Protein AF-A0A2I3MNH6-F1 (afdb_monomer_lite)

Radius of gyration: 101.6 Å; chains: 1; bounding box: 206×73×310 Å

pLDDT: mean 74.4, std 27.43, range [28.27, 98.75]

InterPro domains:
  IPR000533 Tropomyosin [PF00261] (131-369)
  IPR000533 Tropomyosin [PR00194] (169-186)
  IPR000533 Tropomyosin [PR00194] (205-225)
  IPR000533 Tropomyosin [PR00194] (230-258)
  IPR000533 Tropomyosin [PR00194] (260-283)
  IPR000533 Tropomyosin [PR00194] (316-341)
  IPR000533 Tropomyosin [PS00326] (317-325)
  IPR014751 DNA repair protein XRCC4-like, C-terminal [G3DSA:1.20.5.370] (323-369)

Secondary structure (DSSP, 8-state):
------------------------------------------------------------------------------------------------------------------------HHHHHHHHHHHHHHHHHHHHHHHHHHHHHHHHHHHHHHHHHHHHHHHHHHHHHHHHHHHHHHHHHHHHHHHHHHHHHHHHHHHHHHHHHHHHHHHHHHHHHHHHHHHHHHHHHHHHHHHHHHHHHHHHHHHHHHHHHHHHHHHHHHHHHHHHHHHHHHHHHHHHHHHHHHHHHHHHHHHHHHHHHHHHHHHHHHHHHHHHHHHHHHHHHHHHHHHHHHHHHHHHHHHHHHHHHHHHHHHHHHHHHHT--

Foldseek 3Di:
DDDDDDDDDDDDDDDDDDDDDDDDDDDDDDDDDDDDDDDDDDDDDDDDDDDDDDDDDDDDDDDDDDDDDDDDDDDDDDDDDDDDDDDDDDDDDDDDDDDDDDDDDDDDDDDDDDDDDDDDPVVVVVVVVVVVVVVVVVVVVVVVVVVVVVVVVVVVVVVVVVVVVVVVVVVVVVVVVVVVVVVVVVVVVVVVVVVVVVVVVVVVVVVVVVVVVVVVVVVVVVVVVVVVVVVVVVVVVVVVVVVVVVVVVVVVVVVVVVVVVVVVVVVVVVVVVVVVVVVVVVVVVVVVVVVVVVVVVVVVVVVVVVVVVVVVVVVVVVVVVVVVVVVVVVVVVVVVVVVVVVVVVVVVVVVVVVVVVVVVVVVVVVVVD

Sequence (369 aa):
AGGGRQEGGGRQEQAARGGHRGQGEVAAGVGGRAGPGAGGAAQGGGQPPGRRGGRRQGTRGARHSVAHEWLTLSLSLSLSPCLSLCLSRCPCPSGSVHPHPSPSGSRCLLHPPPSPYPLAKSQLEDELVSLQKKLKGTEDELDKYSEALKDAQEKLELAEKKATDAEADVASLNRRIQLVEEELDRAQERLATALQKLEEAEKAADESERGMKVIESRAQKDEEKMEIQEIQLKEAKHIAEDADRKYEEVARKLVIIESDLERAEERAELSEGKCAELEEELKTVTNNLKSLEAQAEKYSQKEDKYEEEIKVLSDKLKEAETRAEFAERSVTKLEKSIDDLEEKVAHAKEENLSMHQMLDQTLLELNNM

Organism: Papio anubis (NCBI:txid9555)

Structure (mmCIF, N/CA/C/O backbone):
data_AF-A0A2I3MNH6-F1
#
_entry.id   AF-A0A2I3MNH6-F1
#
loop_
_atom_site.group_PDB
_atom_site.id
_atom_site.type_symbol
_atom_site.label_atom_id
_atom_site.label_alt_id
_atom_site.label_comp_id
_atom_site.label_asym_id
_atom_site.label_entity_id
_atom_site.label_seq_id
_atom_site.pdbx_PDB_ins_code
_atom_site.Cartn_x
_atom_site.Cartn_y
_atom_site.Cartn_z
_atom_site.occupancy
_atom_site.B_iso_or_equiv
_atom_site.auth_seq_id
_atom_site.auth_comp_id
_atom_site.auth_asym_id
_atom_site.auth_atom_id
_atom_site.pdbx_PDB_model_num
ATOM 1 N N . ALA A 1 1 ? 15.589 45.492 47.518 1.00 43.31 1 ALA A N 1
ATOM 2 C CA . ALA A 1 1 ? 16.604 44.541 47.019 1.00 43.31 1 ALA A CA 1
ATOM 3 C C . ALA A 1 1 ? 15.908 43.212 46.774 1.00 43.31 1 ALA A C 1
ATOM 5 O O . ALA A 1 1 ? 15.033 42.875 47.562 1.00 43.31 1 ALA A O 1
ATOM 6 N N . GLY A 1 2 ? 16.235 42.518 45.680 1.00 41.66 2 GLY A N 1
ATOM 7 C CA . GLY A 1 2 ? 15.363 41.480 45.115 1.00 41.66 2 GLY A CA 1
ATOM 8 C C . GLY A 1 2 ? 14.086 42.074 44.481 1.00 41.66 2 GLY A C 1
ATOM 9 O O . GLY A 1 2 ? 13.662 43.166 44.853 1.00 41.66 2 GLY A O 1
ATOM 10 N N . GLY A 1 3 ? 13.465 41.439 43.488 1.00 42.66 3 GLY A N 1
ATOM 11 C CA . GLY A 1 3 ? 13.883 40.200 42.819 1.00 42.66 3 GLY A CA 1
ATOM 12 C C . GLY A 1 3 ? 12.689 39.346 42.407 1.00 42.66 3 GLY A C 1
ATOM 13 O O . GLY A 1 3 ? 12.384 38.377 43.088 1.00 42.66 3 GLY A O 1
ATOM 14 N N . GLY A 1 4 ? 12.011 39.708 41.315 1.00 41.50 4 GLY A N 1
ATOM 15 C CA . GLY A 1 4 ? 10.815 39.001 40.853 1.00 41.50 4 GLY A CA 1
ATOM 16 C C . GLY A 1 4 ? 10.653 39.057 39.339 1.00 41.50 4 GLY A C 1
ATOM 17 O O . GLY A 1 4 ? 10.035 39.981 38.820 1.00 41.50 4 GLY A O 1
ATOM 18 N N . ARG A 1 5 ? 11.193 38.054 38.638 1.00 43.16 5 ARG A N 1
ATOM 19 C CA . ARG A 1 5 ? 10.755 37.687 37.285 1.00 43.16 5 ARG A CA 1
ATOM 20 C C . ARG A 1 5 ? 9.890 36.435 37.382 1.00 43.16 5 ARG A C 1
ATOM 22 O O . ARG A 1 5 ? 10.365 35.414 37.871 1.00 43.16 5 ARG A O 1
ATOM 29 N N . GLN A 1 6 ? 8.681 36.502 36.843 1.00 44.94 6 GLN A N 1
ATOM 30 C CA . GLN A 1 6 ? 7.974 35.352 36.284 1.00 44.94 6 GLN A CA 1
ATOM 31 C C . GLN A 1 6 ? 7.336 35.826 34.979 1.00 44.94 6 GLN A C 1
ATOM 33 O O . GLN A 1 6 ? 6.652 36.847 34.960 1.00 44.94 6 GLN A O 1
ATOM 38 N N . GLU A 1 7 ? 7.619 35.131 33.881 1.00 44.25 7 GLU A N 1
ATOM 39 C CA . GLU A 1 7 ? 7.134 35.488 32.548 1.00 44.25 7 GLU A CA 1
ATOM 40 C C . GLU A 1 7 ? 5.843 34.701 32.271 1.00 44.25 7 GLU A C 1
ATOM 42 O O . GLU A 1 7 ? 5.847 33.472 32.213 1.00 44.25 7 GLU A O 1
ATOM 47 N N . GLY A 1 8 ? 4.717 35.414 32.162 1.00 40.38 8 GLY A N 1
ATOM 48 C CA . GLY A 1 8 ? 3.426 34.854 31.753 1.00 40.38 8 GLY A CA 1
ATOM 49 C C . GLY A 1 8 ? 3.295 34.836 30.228 1.00 40.38 8 GLY A C 1
ATOM 50 O O . GLY A 1 8 ? 3.737 35.767 29.560 1.00 40.38 8 GLY A O 1
ATOM 51 N N . GLY A 1 9 ? 2.705 33.777 29.670 1.00 38.91 9 GLY A N 1
ATOM 52 C CA . GLY A 1 9 ? 2.675 33.556 28.219 1.00 38.91 9 GLY A CA 1
ATOM 53 C C . GLY A 1 9 ? 1.445 34.098 27.475 1.00 38.91 9 GLY A C 1
ATOM 54 O O . GLY A 1 9 ? 0.378 34.303 28.047 1.00 38.91 9 GLY A O 1
ATOM 55 N N . GLY A 1 10 ? 1.589 34.207 26.152 1.00 38.47 10 GLY A N 1
ATOM 56 C CA . GLY A 1 10 ? 0.523 34.268 25.142 1.00 38.47 10 GLY A CA 1
ATOM 57 C C . GLY A 1 10 ? 1.095 33.670 23.850 1.00 38.47 10 GLY A C 1
ATOM 58 O O . GLY A 1 10 ? 2.201 34.020 23.461 1.00 38.47 10 GLY A O 1
ATOM 59 N N . ARG A 1 11 ? 0.572 32.566 23.306 1.00 40.41 11 ARG A N 1
ATOM 60 C CA . ARG A 1 11 ? -0.672 32.408 22.524 1.00 40.41 11 ARG A CA 1
ATOM 61 C C . ARG A 1 11 ? -0.758 33.280 21.264 1.00 40.41 11 ARG A C 1
ATOM 63 O O . ARG A 1 11 ? -1.076 34.453 21.351 1.00 40.41 11 ARG A O 1
ATOM 70 N N . GLN A 1 12 ? -0.677 32.570 20.134 1.00 38.38 12 GLN A N 1
ATOM 71 C CA . GLN A 1 12 ? -1.409 32.782 18.879 1.00 38.38 12 GLN A CA 1
ATOM 72 C C . GLN A 1 12 ? -1.205 34.108 18.135 1.00 38.38 12 GLN A C 1
ATOM 74 O O . GLN A 1 12 ? -1.789 35.128 18.478 1.00 38.38 12 GLN A O 1
ATOM 79 N N . GLU A 1 13 ? -0.568 34.001 16.969 1.00 38.84 13 GLU A N 1
ATOM 80 C CA . GLU A 1 13 ? -0.831 34.889 15.840 1.00 38.84 13 GLU A CA 1
ATOM 81 C C . GLU A 1 13 ? -1.238 34.036 14.626 1.00 38.84 13 GLU A C 1
ATOM 83 O O . GLU A 1 13 ? -0.608 33.023 14.318 1.00 38.84 13 GLU A O 1
ATOM 88 N N . GLN A 1 14 ? -2.337 34.414 13.973 1.00 40.38 14 GLN A N 1
ATOM 89 C CA . GLN A 1 14 ? -2.739 33.920 12.655 1.00 40.38 14 GLN A CA 1
ATOM 90 C C . GLN A 1 14 ? -2.703 35.109 11.698 1.00 40.38 14 GLN A C 1
ATOM 92 O O . GLN A 1 14 ? -3.248 36.147 12.064 1.00 40.38 14 GLN A O 1
ATOM 97 N N . ALA A 1 15 ? -2.209 34.932 10.468 1.00 38.34 15 ALA A N 1
ATOM 98 C CA . ALA A 1 15 ? -2.861 35.447 9.254 1.00 38.34 15 ALA A CA 1
ATOM 99 C C . ALA A 1 15 ? -2.040 35.185 7.979 1.00 38.34 15 ALA A C 1
ATOM 101 O O . ALA A 1 15 ? -0.815 35.204 8.000 1.00 38.34 15 ALA A O 1
ATOM 102 N N . ALA A 1 16 ? -2.771 35.141 6.856 1.00 38.06 16 ALA A N 1
ATOM 103 C CA . ALA A 1 16 ? -2.316 35.486 5.504 1.00 38.06 16 ALA A CA 1
ATOM 104 C C . ALA A 1 16 ? -1.341 34.487 4.812 1.00 38.06 16 ALA A C 1
ATOM 106 O O . ALA A 1 16 ? -0.501 33.870 5.445 1.00 38.06 16 ALA A O 1
ATOM 107 N N . ARG A 1 17 ? -1.394 34.261 3.488 1.00 41.62 17 ARG A N 1
ATOM 108 C CA . ARG A 1 17 ? -2.234 34.831 2.408 1.00 41.62 17 ARG A CA 1
ATOM 109 C C . ARG A 1 17 ? -2.819 33.717 1.528 1.00 41.62 17 ARG A C 1
ATOM 111 O O . ARG A 1 17 ? -2.200 32.675 1.362 1.00 41.62 17 ARG A O 1
ATOM 118 N N . GLY A 1 18 ? -3.977 33.974 0.918 1.00 35.47 18 GLY A N 1
ATOM 119 C CA . GLY A 1 18 ? -4.524 33.138 -0.157 1.00 35.47 18 GLY A CA 1
ATOM 120 C C . GLY A 1 18 ? -4.121 33.626 -1.555 1.00 35.47 18 GLY A C 1
ATOM 121 O O . GLY A 1 18 ? -3.752 34.788 -1.729 1.00 35.47 18 GLY A O 1
ATOM 122 N N . GLY A 1 19 ? -4.253 32.746 -2.550 1.00 36.09 19 GLY A N 1
ATOM 123 C CA . GLY A 1 19 ? -4.126 33.032 -3.984 1.00 36.09 19 GLY A CA 1
ATOM 124 C C . GLY A 1 19 ? -5.171 32.233 -4.773 1.00 36.09 19 GLY A C 1
ATOM 125 O O . GLY A 1 19 ? -5.551 31.138 -4.363 1.00 36.09 19 GLY A O 1
ATOM 126 N N . HIS A 1 20 ? -5.695 32.791 -5.866 1.00 37.03 20 HIS A N 1
ATOM 127 C CA . HIS A 1 20 ? -6.887 32.284 -6.563 1.00 37.03 20 HIS A CA 1
ATOM 128 C C . HIS A 1 20 ? -6.578 31.816 -7.995 1.00 37.03 20 HIS A C 1
ATOM 130 O O . HIS A 1 20 ? -5.992 32.596 -8.730 1.00 37.03 20 HIS A O 1
ATOM 136 N N . ARG A 1 21 ? -7.163 30.664 -8.387 1.00 36.75 21 ARG A N 1
ATOM 137 C CA . ARG A 1 21 ? -7.587 30.248 -9.756 1.00 36.75 21 ARG A CA 1
ATOM 138 C C . ARG A 1 21 ? -6.491 30.173 -10.857 1.00 36.75 21 ARG A C 1
ATOM 140 O O . ARG A 1 21 ? -5.624 31.021 -10.936 1.00 36.75 21 ARG A O 1
ATOM 147 N N . GLY A 1 22 ? -6.523 29.231 -11.804 1.00 34.62 22 GLY A N 1
ATOM 148 C CA . GLY A 1 22 ? -7.408 28.072 -11.998 1.00 34.62 22 GLY A CA 1
ATOM 149 C C . GLY A 1 22 ? -7.610 27.718 -13.485 1.00 34.62 22 GLY A C 1
ATOM 150 O O . GLY A 1 22 ? -7.356 28.556 -14.341 1.00 34.62 22 GLY A O 1
ATOM 151 N N . GLN A 1 23 ? -8.175 26.528 -13.743 1.00 36.03 23 GLN A N 1
ATOM 152 C CA . GLN A 1 23 ? -8.582 25.971 -15.056 1.00 36.03 23 GLN A CA 1
ATOM 153 C C . GLN A 1 23 ? -7.451 25.519 -16.007 1.00 36.03 23 GLN A C 1
ATOM 155 O O . GLN A 1 23 ? -6.347 26.051 -15.990 1.00 36.03 23 GLN A O 1
ATOM 160 N N . GLY A 1 24 ? -7.754 24.492 -16.815 1.00 34.84 24 GLY A N 1
ATOM 161 C CA . GLY A 1 24 ? -6.812 23.813 -17.716 1.00 34.84 24 GLY A CA 1
ATOM 162 C C . GLY A 1 24 ? -7.169 22.336 -17.924 1.00 34.84 24 GLY A C 1
ATOM 163 O O . GLY A 1 24 ? -6.474 21.458 -17.424 1.00 34.84 24 GLY A O 1
ATOM 164 N N . GLU A 1 25 ? -8.282 22.053 -18.605 1.00 37.47 25 GLU A N 1
ATOM 165 C CA . GLU A 1 25 ? -8.695 20.680 -18.935 1.00 37.47 25 GLU A CA 1
ATOM 166 C C . GLU A 1 25 ? -7.885 20.098 -20.102 1.00 37.47 25 GLU A C 1
ATOM 168 O O . GLU A 1 25 ? -7.755 20.735 -21.145 1.00 37.47 25 GLU A O 1
ATOM 173 N N . VAL A 1 26 ? -7.478 18.830 -19.988 1.00 40.72 26 VAL A N 1
ATOM 174 C CA . VAL A 1 26 ? -7.380 17.933 -21.150 1.00 40.72 26 VAL A CA 1
ATOM 175 C C . VAL A 1 26 ? -7.751 16.515 -20.729 1.00 40.72 26 VAL A C 1
ATOM 177 O O . VAL A 1 26 ? -7.164 15.962 -19.801 1.00 40.72 26 VAL A O 1
ATOM 180 N N . ALA A 1 27 ? -8.725 15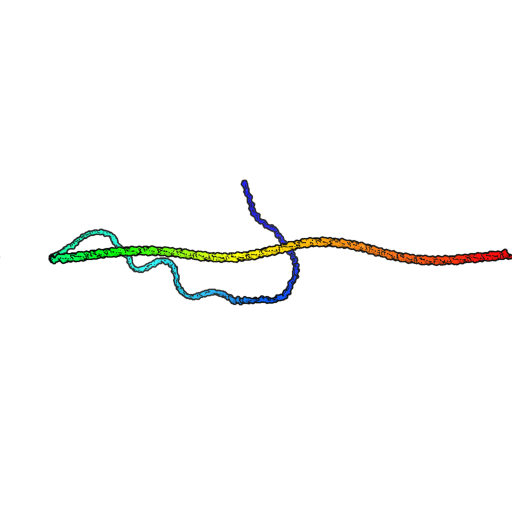.920 -21.416 1.00 37.34 27 ALA A N 1
ATOM 181 C CA . ALA A 1 27 ? -9.132 14.534 -21.218 1.00 37.34 27 ALA A CA 1
ATOM 182 C C . ALA A 1 27 ? -8.700 13.682 -22.419 1.00 37.34 27 ALA A C 1
ATOM 184 O O . ALA A 1 27 ? -8.953 14.049 -23.565 1.00 37.34 27 ALA A O 1
ATOM 185 N N . ALA A 1 28 ? -8.104 12.519 -22.154 1.00 41.81 28 ALA A N 1
ATOM 186 C CA . ALA A 1 28 ? -7.802 11.505 -23.159 1.00 41.81 28 ALA A CA 1
ATOM 187 C C . ALA A 1 28 ? -8.269 10.139 -22.637 1.00 41.81 28 ALA A C 1
ATOM 189 O O . ALA A 1 28 ? -7.688 9.585 -21.706 1.00 41.81 28 ALA A O 1
ATOM 190 N N . GLY A 1 29 ? -9.364 9.621 -23.196 1.00 33.31 29 GLY A N 1
ATOM 191 C CA . GLY A 1 29 ? -9.936 8.332 -22.807 1.00 33.31 29 GLY A CA 1
ATOM 192 C C . GLY A 1 29 ? -9.530 7.208 -23.758 1.00 33.31 29 GLY A C 1
ATOM 193 O O . GLY A 1 29 ? -9.528 7.396 -24.972 1.00 33.31 29 GLY A O 1
ATOM 194 N N . VAL A 1 30 ? -9.268 6.016 -23.214 1.00 41.53 30 VAL A N 1
ATOM 195 C CA . VAL A 1 30 ? -9.090 4.777 -23.990 1.00 41.53 30 VAL A CA 1
ATOM 196 C C . VAL A 1 30 ? -10.090 3.737 -23.481 1.00 41.53 30 VAL A C 1
ATOM 198 O O . VAL A 1 30 ? -9.984 3.258 -22.355 1.00 41.53 30 VAL A O 1
ATOM 201 N N . GLY A 1 31 ? -11.096 3.411 -24.298 1.00 35.22 31 GLY A N 1
ATOM 202 C CA . GLY A 1 31 ? -12.137 2.429 -23.973 1.00 35.22 31 GLY A CA 1
ATOM 203 C C . GLY A 1 31 ? -11.859 1.054 -24.590 1.00 35.22 31 GLY A C 1
ATOM 204 O O . GLY A 1 31 ? -11.590 0.962 -25.785 1.00 35.22 31 GLY A O 1
ATOM 205 N N . GLY A 1 32 ? -11.966 -0.017 -23.794 1.00 33.69 32 GLY A N 1
ATOM 206 C CA . GLY A 1 32 ? -11.459 -1.356 -24.143 1.00 33.69 32 GLY A CA 1
ATOM 207 C C . GLY A 1 32 ? -12.423 -2.533 -23.927 1.00 33.69 32 GLY A C 1
ATOM 208 O O . GLY A 1 32 ? -12.038 -3.503 -23.296 1.00 33.69 32 GLY A O 1
ATOM 209 N N . ARG A 1 33 ? -13.657 -2.445 -24.452 1.00 36.28 33 ARG A N 1
ATOM 210 C CA . ARG A 1 33 ? -14.604 -3.559 -24.741 1.00 36.28 33 ARG A CA 1
ATOM 211 C C . ARG A 1 33 ? -14.700 -4.739 -23.742 1.00 36.28 33 ARG A C 1
ATOM 213 O O . ARG A 1 33 ? -13.929 -5.691 -23.810 1.00 36.28 33 ARG A O 1
ATOM 220 N N . ALA A 1 34 ? -15.805 -4.800 -22.997 1.00 36.12 34 ALA A N 1
ATOM 221 C CA . ALA A 1 34 ? -16.347 -6.073 -22.502 1.00 36.12 34 ALA A CA 1
ATOM 222 C C . ALA A 1 34 ? -17.176 -6.791 -23.596 1.00 36.12 34 ALA A C 1
ATOM 224 O O . ALA A 1 34 ? -17.758 -6.132 -24.461 1.00 36.12 34 ALA A O 1
ATOM 225 N N . GLY A 1 35 ? -17.271 -8.125 -23.538 1.00 34.91 35 GLY A N 1
ATOM 226 C CA . GLY A 1 35 ? -18.088 -8.954 -24.439 1.00 34.91 35 GLY A CA 1
ATOM 227 C C . GLY A 1 35 ? -18.667 -10.188 -23.717 1.00 34.91 35 GLY A C 1
ATOM 228 O O . GLY A 1 35 ? -17.974 -10.730 -22.857 1.00 34.91 35 GLY A O 1
ATOM 229 N N . PRO A 1 36 ? -19.914 -10.626 -23.999 1.00 53.69 36 PRO A N 1
ATOM 230 C CA . PRO A 1 36 ? -20.592 -11.658 -23.204 1.00 53.69 36 PRO A CA 1
ATOM 231 C C . PRO A 1 36 ? -20.617 -13.071 -23.828 1.00 53.69 36 PRO A C 1
ATOM 233 O O . PRO A 1 36 ? -20.807 -13.235 -25.030 1.00 53.69 36 PRO A O 1
ATOM 236 N N . GLY A 1 37 ? -20.573 -14.090 -22.963 1.00 35.38 37 GLY A N 1
ATOM 237 C CA . GLY A 1 37 ? -21.009 -15.478 -23.198 1.00 35.38 37 GLY A CA 1
ATOM 238 C C . GLY A 1 37 ? -21.097 -16.200 -21.836 1.00 35.38 37 GLY A C 1
ATOM 239 O O . GLY A 1 37 ? -20.225 -15.965 -21.010 1.00 35.38 37 GLY A O 1
ATOM 240 N N . ALA A 1 38 ? -22.128 -16.941 -21.404 1.00 36.62 38 ALA A N 1
ATOM 241 C CA . ALA A 1 38 ? -23.158 -17.799 -22.021 1.00 36.62 38 ALA A CA 1
ATOM 242 C C . ALA A 1 38 ? -22.795 -19.306 -22.036 1.00 36.62 38 ALA A C 1
ATOM 244 O O . ALA A 1 38 ? -22.077 -19.759 -22.920 1.00 36.62 38 ALA A O 1
ATOM 245 N N . GLY A 1 39 ? -23.364 -20.085 -21.097 1.00 32.62 39 GLY A N 1
ATOM 246 C CA . GLY A 1 39 ? -23.373 -21.563 -21.111 1.00 32.62 39 GLY A CA 1
ATOM 247 C C . GLY A 1 39 ? -23.340 -22.234 -19.721 1.00 32.62 39 GLY A C 1
ATOM 248 O O . GLY A 1 39 ? -22.444 -21.945 -18.941 1.00 32.62 39 GLY A O 1
ATOM 249 N N . GLY A 1 40 ? -24.276 -23.159 -19.436 1.00 32.41 40 GLY A N 1
ATOM 250 C CA . GLY A 1 40 ? -24.360 -23.948 -18.179 1.00 32.41 40 GLY A CA 1
ATOM 251 C C . GLY A 1 40 ? -25.114 -23.233 -17.037 1.00 32.41 40 GLY A C 1
ATOM 252 O O . GLY A 1 40 ? -24.733 -22.130 -16.671 1.00 32.41 40 GLY A O 1
ATOM 253 N N . ALA A 1 41 ? -26.231 -23.688 -16.445 1.00 34.94 41 ALA A N 1
ATOM 254 C CA . ALA A 1 41 ? -26.893 -25.004 -16.328 1.00 34.94 41 ALA A CA 1
ATOM 255 C C . ALA A 1 41 ? -26.157 -26.001 -15.391 1.00 34.94 41 ALA A C 1
ATOM 257 O O . ALA A 1 41 ? -24.973 -26.233 -15.594 1.00 34.94 41 ALA A O 1
ATOM 258 N N . ALA A 1 42 ? -26.787 -26.640 -14.385 1.00 35.69 42 ALA A N 1
ATOM 259 C CA . ALA A 1 42 ? -28.196 -26.605 -13.942 1.00 35.69 42 ALA A CA 1
ATOM 260 C C . ALA A 1 42 ? -28.395 -27.111 -12.485 1.00 35.69 42 ALA A C 1
ATOM 262 O O . ALA A 1 42 ? -27.535 -27.826 -11.988 1.00 35.69 42 ALA A O 1
ATOM 263 N N . GLN A 1 43 ? -29.593 -26.864 -11.909 1.00 35.84 43 GLN A N 1
ATOM 264 C CA . GLN A 1 43 ? -30.186 -27.490 -10.691 1.00 35.84 43 GLN A CA 1
ATOM 265 C C . GLN A 1 43 ? -29.437 -27.239 -9.356 1.00 35.84 43 GLN A C 1
ATOM 267 O O . GLN A 1 43 ? -28.219 -27.196 -9.320 1.00 35.84 43 GLN A O 1
ATOM 272 N N . GLY A 1 44 ? -30.067 -27.066 -8.189 1.00 32.53 44 GLY A N 1
ATOM 273 C CA . GLY A 1 44 ? -31.472 -26.947 -7.744 1.00 32.53 44 GLY A CA 1
ATOM 274 C C . GLY A 1 44 ? -31.451 -26.674 -6.216 1.00 32.53 44 GLY A C 1
ATOM 275 O O . GLY A 1 44 ? -30.377 -26.629 -5.632 1.00 32.53 44 GLY A O 1
ATOM 276 N N . GLY A 1 45 ? -32.532 -26.471 -5.460 1.00 33.41 45 GLY A N 1
ATOM 277 C CA . GLY A 1 45 ? -33.956 -26.312 -5.755 1.00 33.41 45 GLY A CA 1
ATOM 278 C C . GLY A 1 45 ? -34.729 -26.245 -4.422 1.00 33.41 45 GLY A C 1
ATOM 279 O O . GLY A 1 45 ? -34.592 -27.144 -3.599 1.00 33.41 45 GLY A O 1
ATOM 280 N N . GLY A 1 46 ? -35.516 -25.192 -4.173 1.00 33.19 46 GLY A N 1
ATOM 281 C CA . GLY A 1 46 ? -36.243 -25.023 -2.904 1.00 33.19 46 GLY A CA 1
ATOM 282 C C . GLY A 1 46 ? -37.185 -23.816 -2.912 1.00 33.19 46 GLY A C 1
ATOM 283 O O . GLY A 1 46 ? -36.748 -22.692 -3.145 1.00 33.19 46 GLY A O 1
ATOM 284 N N . GLN A 1 47 ? -38.482 -24.047 -2.690 1.00 40.34 47 GLN A N 1
ATOM 285 C CA . GLN A 1 47 ? -39.522 -23.008 -2.683 1.00 40.34 47 GLN A CA 1
ATOM 286 C C . GLN A 1 47 ? -39.977 -22.648 -1.254 1.00 40.34 47 GLN A C 1
ATOM 288 O O . GLN A 1 47 ? -39.988 -23.522 -0.387 1.00 40.34 47 GLN A O 1
ATOM 293 N N . PRO A 1 48 ? -40.425 -21.400 -1.010 1.00 51.41 48 PRO A N 1
ATOM 294 C CA . PRO A 1 48 ? -40.983 -20.977 0.272 1.00 51.41 48 PRO A CA 1
ATOM 295 C C . PRO A 1 48 ? -42.529 -20.963 0.295 1.00 51.41 48 PRO A C 1
ATOM 297 O O . PRO A 1 48 ? -43.164 -20.588 -0.693 1.00 51.41 48 PRO A O 1
ATOM 300 N N . PRO A 1 49 ? -43.160 -21.211 1.455 1.00 54.19 49 PRO A N 1
ATOM 301 C CA . PRO A 1 49 ? -44.430 -20.596 1.836 1.00 54.19 49 PRO A CA 1
ATOM 302 C C . PRO A 1 49 ? -44.174 -19.275 2.601 1.00 54.19 49 PRO A C 1
ATOM 304 O O . PRO A 1 49 ? -43.112 -19.074 3.176 1.00 54.19 49 PRO A O 1
ATOM 307 N N . GLY A 1 50 ? -45.101 -18.323 2.705 1.00 35.16 50 GLY A N 1
ATOM 308 C CA . GLY A 1 50 ? -46.432 -18.214 2.106 1.00 35.16 50 GLY A CA 1
ATOM 309 C C . GLY A 1 50 ? -47.185 -17.038 2.751 1.00 35.16 50 GLY A C 1
ATOM 310 O O . GLY A 1 50 ? -47.253 -16.945 3.974 1.00 35.16 50 GLY A O 1
ATOM 311 N N . ARG A 1 51 ? -47.723 -16.094 1.964 1.00 40.47 51 ARG A N 1
ATOM 312 C CA . ARG A 1 51 ? -48.317 -14.855 2.511 1.00 40.47 51 ARG A CA 1
ATOM 313 C C . ARG A 1 51 ? -49.670 -15.084 3.204 1.00 40.47 51 ARG A C 1
ATOM 315 O O . ARG A 1 51 ? -50.593 -15.633 2.608 1.00 40.47 51 ARG A O 1
ATOM 322 N N . ARG A 1 52 ? -49.837 -14.485 4.388 1.00 35.62 52 ARG A N 1
ATOM 323 C CA . ARG A 1 52 ? -51.120 -14.033 4.968 1.00 35.62 52 ARG A CA 1
ATOM 324 C C . ARG A 1 52 ? -50.912 -12.644 5.606 1.00 35.62 52 ARG A C 1
ATOM 326 O O . ARG A 1 52 ? -49.796 -12.310 5.974 1.00 35.62 52 ARG A O 1
ATOM 333 N N . GLY A 1 53 ? -51.923 -11.785 5.750 1.00 32.22 53 GLY A N 1
ATOM 334 C CA . GLY A 1 53 ? -53.319 -11.995 5.340 1.00 32.22 53 GLY A CA 1
ATOM 335 C C . GLY A 1 53 ? -54.356 -10.939 5.757 1.00 32.22 53 GLY A C 1
ATOM 336 O O . GLY A 1 53 ? -55.531 -11.215 5.583 1.00 32.22 53 GLY A O 1
ATOM 337 N N . GLY A 1 54 ? -53.959 -9.766 6.270 1.00 31.17 54 GLY A N 1
ATOM 338 C CA . GLY A 1 54 ? -54.774 -8.536 6.319 1.00 31.17 54 GLY A CA 1
ATOM 339 C C . GLY A 1 54 ? -56.030 -8.469 7.220 1.00 31.17 54 GLY A C 1
ATOM 340 O O . GLY A 1 54 ? -57.014 -9.164 7.000 1.00 31.17 54 GLY A O 1
ATOM 341 N N . ARG A 1 55 ? -56.043 -7.485 8.134 1.00 33.53 55 ARG A N 1
ATOM 342 C CA . ARG A 1 55 ? -57.177 -6.620 8.569 1.00 33.53 55 ARG A CA 1
ATOM 343 C C . ARG A 1 55 ? -56.544 -5.483 9.398 1.00 33.53 55 ARG A C 1
ATOM 345 O O . ARG A 1 55 ? -55.703 -5.781 10.231 1.00 33.53 55 ARG A O 1
ATOM 352 N N . ARG A 1 56 ? -56.649 -4.181 9.089 1.00 31.89 56 ARG A N 1
ATOM 353 C CA . ARG A 1 56 ? -57.782 -3.244 8.872 1.00 31.89 56 ARG A CA 1
ATOM 354 C C . ARG A 1 56 ? -58.639 -2.960 10.116 1.00 31.89 56 ARG A C 1
ATOM 356 O O . ARG A 1 56 ? -59.440 -3.802 10.489 1.00 31.89 56 ARG A O 1
ATOM 363 N N . GLN A 1 57 ? -58.571 -1.685 10.537 1.00 33.00 57 GLN A N 1
ATOM 364 C CA . GLN A 1 57 ? -59.537 -0.910 11.342 1.00 33.00 57 GLN A CA 1
ATOM 365 C C . GLN A 1 57 ? -59.714 -1.347 12.818 1.00 33.00 57 GLN A C 1
ATOM 367 O O . GLN A 1 57 ? -59.563 -2.515 13.137 1.00 33.00 57 GLN A O 1
ATOM 372 N N . GLY A 1 58 ? -60.025 -0.465 13.779 1.00 30.44 58 GLY A N 1
ATOM 373 C CA . GLY A 1 58 ? -59.974 1.007 13.768 1.00 30.44 58 GLY A CA 1
ATOM 374 C C . GLY A 1 58 ? -61.260 1.731 14.201 1.00 30.44 58 GLY A C 1
ATOM 375 O O . GLY A 1 58 ? -62.337 1.451 13.689 1.00 30.44 58 GLY A O 1
ATOM 376 N N . THR A 1 59 ? -61.076 2.786 15.007 1.00 32.66 59 THR A N 1
ATOM 377 C CA . THR A 1 59 ? -62.037 3.847 15.401 1.00 32.66 59 THR A CA 1
ATOM 378 C C . THR A 1 59 ? -63.059 3.560 16.519 1.00 32.66 59 THR A C 1
ATOM 380 O O . THR A 1 59 ? -63.746 2.549 16.497 1.00 32.66 59 THR A O 1
ATOM 383 N N . ARG A 1 60 ? -63.225 4.584 17.384 1.00 30.89 60 ARG A N 1
ATOM 384 C CA . ARG A 1 60 ? -64.364 4.893 18.290 1.00 30.89 60 ARG A CA 1
ATOM 385 C C . ARG A 1 60 ? -64.634 3.906 19.451 1.00 30.89 60 ARG A C 1
ATOM 387 O O . ARG A 1 60 ? -64.282 2.743 19.382 1.00 30.89 60 ARG A O 1
ATOM 394 N N . GLY A 1 61 ? -65.250 4.316 20.567 1.00 30.34 61 GLY A N 1
ATOM 395 C CA . GLY A 1 61 ? -65.537 5.684 21.031 1.00 30.34 61 GLY A CA 1
ATOM 396 C C . GLY A 1 61 ? -66.955 5.906 21.582 1.00 30.34 61 GLY A C 1
ATOM 397 O O . GLY A 1 61 ? -67.894 5.958 20.800 1.00 30.34 61 GLY A O 1
ATOM 398 N N . ALA A 1 62 ? -67.033 6.196 22.889 1.00 32.81 62 ALA A N 1
ATOM 399 C CA . ALA A 1 62 ? -68.127 6.858 23.626 1.00 32.81 62 ALA A CA 1
ATOM 400 C C . ALA A 1 62 ? -69.444 6.101 23.986 1.00 32.81 62 ALA A C 1
ATOM 402 O O . ALA A 1 62 ? -70.281 5.844 23.132 1.00 32.81 62 ALA A O 1
ATOM 403 N N . ARG A 1 63 ? -69.680 6.048 25.317 1.00 32.06 63 ARG A N 1
ATOM 404 C CA . ARG A 1 63 ? -70.901 6.455 26.076 1.00 32.06 63 ARG A CA 1
ATOM 405 C C . ARG A 1 63 ? -72.058 5.475 26.420 1.00 32.06 63 ARG A C 1
ATOM 407 O O . ARG A 1 63 ? -72.633 4.831 25.561 1.00 32.06 63 ARG A O 1
ATOM 414 N N . HIS A 1 64 ? -72.480 5.631 27.694 1.00 31.81 64 HIS A N 1
ATOM 415 C CA . HIS A 1 64 ? -73.735 5.247 28.398 1.00 31.81 64 HIS A CA 1
ATOM 416 C C . HIS A 1 64 ? -73.857 3.739 28.767 1.00 31.81 64 HIS A C 1
ATOM 418 O O . HIS A 1 64 ? -73.469 2.900 27.969 1.00 31.81 64 HIS A O 1
ATOM 424 N N . SER A 1 65 ? -74.136 3.314 30.020 1.00 28.92 65 SER A N 1
ATOM 425 C CA . SER A 1 65 ? -75.249 3.564 30.991 1.00 28.92 65 SER A CA 1
ATOM 426 C C . SER A 1 65 ? -76.499 2.715 30.647 1.00 28.92 65 SER A C 1
ATOM 428 O O . SER A 1 65 ? -76.836 2.655 29.472 1.00 28.92 65 SER A O 1
ATOM 430 N N . VAL A 1 66 ? -77.200 1.996 31.551 1.00 36.47 66 VAL A N 1
ATOM 431 C CA . VAL A 1 66 ? -77.463 2.154 33.014 1.00 36.47 66 VAL A CA 1
ATOM 432 C C . VAL A 1 66 ? -77.665 0.775 33.730 1.00 36.47 66 VAL A C 1
ATOM 434 O O . VAL A 1 66 ? -77.742 -0.233 33.037 1.00 36.47 66 VAL A O 1
ATOM 437 N N . ALA A 1 67 ? -77.883 0.771 35.067 1.00 34.44 67 ALA A N 1
ATOM 438 C CA . ALA A 1 67 ? -78.506 -0.284 35.923 1.00 34.44 67 ALA A CA 1
ATOM 439 C C . ALA A 1 67 ? -77.655 -1.532 36.316 1.00 34.44 67 ALA A C 1
ATOM 441 O O . ALA A 1 67 ? -76.856 -1.990 35.510 1.00 34.44 67 ALA A O 1
ATOM 442 N N . HIS A 1 68 ? -77.769 -2.153 37.513 1.00 33.56 68 HIS A N 1
ATOM 443 C CA . HIS A 1 68 ? -78.497 -1.844 38.777 1.00 33.56 68 HIS A CA 1
ATOM 444 C C . HIS A 1 68 ? -77.850 -2.597 39.986 1.00 33.56 68 HIS A C 1
ATOM 446 O O . HIS A 1 68 ? -77.495 -3.751 39.789 1.00 33.56 68 HIS A O 1
ATOM 452 N N . GLU A 1 69 ? -77.781 -1.975 41.185 1.00 35.84 69 GLU A N 1
ATOM 453 C CA . GLU A 1 69 ? -77.677 -2.525 42.585 1.00 35.84 69 GLU A CA 1
ATOM 454 C C . GLU A 1 69 ? -76.632 -3.646 42.932 1.00 35.84 69 GLU A C 1
ATOM 456 O O . GLU A 1 69 ? -76.141 -4.351 42.066 1.00 35.84 69 GLU A O 1
ATOM 461 N N . TRP A 1 70 ? -76.151 -3.873 44.172 1.00 31.55 70 TRP A N 1
ATOM 462 C CA . TRP A 1 70 ? -76.720 -3.713 45.530 1.00 31.55 70 TRP A CA 1
ATOM 463 C C . TRP A 1 70 ? -75.727 -3.162 46.595 1.00 31.55 70 TRP A C 1
ATOM 465 O O . TRP A 1 70 ? -74.544 -3.481 46.571 1.00 31.55 70 TRP A O 1
ATOM 475 N N . LEU A 1 71 ? -76.274 -2.370 47.536 1.00 34.69 71 LEU A N 1
ATOM 476 C CA . LEU A 1 71 ? -75.945 -2.145 48.974 1.00 34.69 71 LEU A CA 1
ATOM 477 C C . LEU A 1 71 ? -74.520 -2.464 49.528 1.00 34.69 71 LEU A C 1
ATOM 479 O O . LEU A 1 71 ? -74.091 -3.608 49.508 1.00 34.69 71 LEU A O 1
ATOM 483 N N . THR A 1 72 ? -73.735 -1.464 49.987 1.00 35.78 72 THR A N 1
ATOM 484 C CA . THR A 1 72 ? -73.582 -0.919 51.387 1.00 35.78 72 THR A CA 1
ATOM 485 C C . THR A 1 72 ? -72.913 -1.860 52.418 1.00 35.78 72 THR A C 1
ATOM 487 O O . THR A 1 72 ? -73.073 -3.065 52.329 1.00 35.78 72 THR A O 1
ATOM 490 N N . LEU A 1 73 ? -72.199 -1.405 53.462 1.00 31.28 73 LEU A N 1
ATOM 491 C CA . LEU A 1 73 ? -72.088 -0.066 54.080 1.00 31.28 73 LEU A CA 1
ATOM 492 C C . LEU A 1 73 ? -70.643 0.471 54.129 1.00 31.28 73 LEU A C 1
ATOM 494 O O . LEU A 1 73 ? -69.671 -0.272 54.070 1.00 31.28 73 LEU A O 1
ATOM 498 N N . SER A 1 74 ? -70.535 1.782 54.353 1.00 34.81 74 SER A N 1
ATOM 499 C CA . SER A 1 74 ? -69.357 2.464 54.894 1.00 34.81 74 SER A CA 1
ATOM 500 C C . SER A 1 74 ? -69.839 3.593 55.807 1.00 34.81 74 SER A C 1
ATOM 502 O O . SER A 1 74 ? -70.818 4.247 55.448 1.00 34.81 74 SER A O 1
ATOM 504 N N . LEU A 1 75 ? -69.175 3.823 56.947 1.00 33.91 75 LEU A N 1
ATOM 505 C CA . LEU A 1 75 ? -68.629 5.144 57.291 1.00 33.91 75 LEU A CA 1
ATOM 506 C C . LEU A 1 75 ? -67.807 5.112 58.588 1.00 33.91 75 LEU A C 1
ATOM 508 O O . LEU A 1 75 ? -68.251 4.621 59.621 1.00 33.91 75 LEU A O 1
ATOM 512 N N . SER A 1 76 ? -66.657 5.773 58.551 1.00 37.25 76 SER A N 1
ATOM 513 C CA . SER A 1 76 ? -66.111 6.494 59.700 1.00 37.25 76 SER A CA 1
ATOM 514 C C . SER A 1 76 ? -66.696 7.910 59.728 1.00 37.25 76 SER A C 1
ATOM 516 O O . SER A 1 76 ? -66.715 8.533 58.667 1.00 37.25 76 SER A O 1
ATOM 518 N N . LEU A 1 77 ? -67.040 8.463 60.898 1.00 32.53 77 LEU A N 1
ATOM 519 C CA . LEU A 1 77 ? -66.417 9.708 61.388 1.00 32.53 77 LEU A CA 1
ATOM 520 C C . LEU A 1 77 ? -66.804 10.052 62.840 1.00 32.53 77 LEU A C 1
ATOM 522 O O . LEU A 1 77 ? -67.525 9.322 63.513 1.00 32.53 77 LEU A O 1
ATOM 526 N N . SER A 1 78 ? -66.223 11.152 63.309 1.00 38.62 78 SER A N 1
ATOM 527 C CA . SER A 1 78 ? -66.203 11.692 64.664 1.00 38.62 78 SER A CA 1
ATOM 528 C C . SER A 1 78 ? -67.346 12.684 64.973 1.00 38.62 78 SER A C 1
ATOM 530 O O . SER A 1 78 ? -68.198 12.955 64.133 1.00 38.62 78 SER A O 1
ATOM 532 N N . LEU A 1 79 ? -67.250 13.282 66.173 1.00 33.38 79 LEU A N 1
ATOM 533 C CA . LEU A 1 79 ? -67.930 14.480 66.705 1.00 33.38 79 LEU A CA 1
ATOM 534 C C . LEU A 1 79 ? -69.268 14.325 67.467 1.00 33.38 79 LEU A C 1
ATOM 536 O O . LEU A 1 79 ? -70.340 14.106 66.916 1.00 33.38 79 LEU A O 1
ATOM 540 N N . SER A 1 80 ? -69.168 14.624 68.766 1.00 40.41 80 SER A N 1
ATOM 541 C CA . SER A 1 80 ? -70.156 15.300 69.631 1.00 40.41 80 SER A CA 1
ATOM 542 C C . SER A 1 80 ? -70.569 16.687 69.049 1.00 40.41 80 SER A C 1
ATOM 544 O O . SER A 1 80 ? -69.853 17.153 68.159 1.00 40.41 80 SER A O 1
ATOM 546 N N . PRO A 1 81 ? -71.583 17.440 69.572 1.00 53.66 81 PRO A N 1
ATOM 547 C CA . PRO A 1 81 ? -72.147 17.338 70.933 1.00 53.66 81 PRO A CA 1
ATOM 548 C C . PRO A 1 81 ? -73.653 17.701 71.140 1.00 53.66 81 PRO A C 1
ATOM 550 O O . PRO A 1 81 ? -74.366 18.074 70.221 1.00 53.66 81 PRO A O 1
ATOM 553 N N . CYS A 1 82 ? -74.048 17.737 72.426 1.00 29.16 82 CYS A N 1
ATOM 554 C CA . CYS A 1 82 ? -75.034 18.651 73.047 1.00 29.16 82 CYS A CA 1
ATOM 555 C C . CYS A 1 82 ? -76.565 18.480 72.861 1.00 29.16 82 CYS A C 1
ATOM 557 O O . CYS A 1 82 ? -77.097 18.653 71.775 1.00 29.16 82 CYS A O 1
ATOM 559 N N . LEU A 1 83 ? -77.244 18.451 74.030 1.00 30.39 83 LEU A N 1
ATOM 560 C CA . LEU A 1 83 ? -78.603 18.966 74.338 1.00 30.39 83 LEU A CA 1
ATOM 561 C C . LEU A 1 83 ? -79.830 18.214 73.749 1.00 30.39 83 LEU A C 1
ATOM 563 O O . LEU A 1 83 ? -79.773 17.700 72.645 1.00 30.39 83 LEU A O 1
ATOM 567 N N . SER A 1 84 ? -81.017 18.178 74.385 1.00 32.28 84 SER A N 1
ATOM 568 C CA . SER A 1 84 ? -81.434 18.353 75.801 1.00 32.28 84 SER A CA 1
ATOM 569 C C . SER A 1 84 ? -82.941 18.005 75.958 1.00 32.28 84 SER A C 1
ATOM 571 O O . SER A 1 84 ? -83.642 17.961 74.952 1.00 32.28 84 SER A O 1
ATOM 573 N N . LEU A 1 85 ? -83.442 17.883 77.204 1.00 33.56 85 LEU A N 1
ATOM 574 C CA . LEU A 1 85 ? -84.863 17.753 77.627 1.00 33.56 85 LEU A CA 1
ATOM 575 C C . LEU A 1 85 ? -85.620 16.456 77.208 1.00 33.56 85 LEU A C 1
ATOM 577 O O . LEU A 1 85 ? -85.440 15.951 76.112 1.00 33.56 85 LEU A O 1
ATOM 581 N N . CYS A 1 86 ? -86.548 15.889 78.003 1.00 30.84 86 CYS A N 1
ATOM 582 C CA . CYS A 1 86 ? -86.796 15.995 79.456 1.00 30.84 86 CYS A CA 1
ATOM 583 C C . CYS A 1 86 ? -87.749 14.878 79.962 1.00 30.84 86 CYS A C 1
ATOM 585 O O . CYS A 1 86 ? -88.287 14.118 79.165 1.00 30.84 86 CYS A O 1
ATOM 587 N N . LEU A 1 87 ? -88.040 14.907 81.278 1.00 34.34 87 LEU A N 1
ATOM 588 C CA . LEU A 1 87 ? -88.966 14.052 82.056 1.00 34.34 87 LEU A CA 1
ATOM 589 C C . LEU A 1 87 ? -88.505 12.584 82.222 1.00 34.34 87 LEU A C 1
ATOM 591 O O . LEU A 1 87 ? -88.081 11.962 81.262 1.00 34.34 87 LEU A O 1
ATOM 595 N N . SER A 1 88 ? -88.586 11.925 83.387 1.00 33.12 88 SER A N 1
ATOM 596 C CA . SER A 1 88 ? -88.891 12.283 84.796 1.00 33.12 88 SER A CA 1
ATOM 597 C C . SER A 1 88 ? -88.588 11.028 85.663 1.00 33.12 88 SER A C 1
ATOM 599 O O . SER A 1 88 ? -88.536 9.942 85.103 1.00 33.12 88 SER A O 1
ATOM 601 N N . ARG A 1 89 ? -88.410 11.006 86.998 1.00 36.09 89 ARG A N 1
ATOM 602 C CA . ARG A 1 89 ? -88.389 11.960 88.144 1.00 36.09 89 ARG A CA 1
ATOM 603 C C . ARG A 1 89 ? -87.723 11.204 89.342 1.00 36.09 89 ARG A C 1
ATOM 605 O O . ARG A 1 89 ? -87.602 9.992 89.251 1.00 36.09 89 ARG A O 1
ATOM 612 N N . CYS A 1 90 ? -87.331 11.748 90.503 1.00 28.27 90 CYS A N 1
ATOM 613 C CA . CYS A 1 90 ? -87.218 13.113 91.045 1.00 28.27 90 CYS A CA 1
ATOM 614 C C . CYS A 1 90 ? -86.211 13.098 92.228 1.00 28.27 90 CYS A C 1
ATOM 616 O O . CYS A 1 90 ? -86.374 12.252 93.104 1.00 28.27 90 CYS A O 1
ATOM 618 N N . PRO A 1 91 ? -85.254 14.039 92.332 1.00 46.38 91 PRO A N 1
ATOM 619 C CA . PRO A 1 91 ? -84.504 14.289 93.570 1.00 46.38 91 PRO A CA 1
ATOM 620 C C . PRO A 1 91 ? -84.779 15.693 94.150 1.00 46.38 91 PRO A C 1
ATOM 622 O O . PRO A 1 91 ? -84.796 16.665 93.400 1.00 46.38 91 PRO A O 1
ATOM 625 N N . CYS A 1 92 ? -84.933 15.818 95.475 1.00 30.09 92 CYS A N 1
ATOM 626 C CA . CYS A 1 92 ? -84.926 17.100 96.208 1.00 30.09 92 CYS A CA 1
ATOM 627 C C . CYS A 1 92 ? -84.448 16.902 97.669 1.00 30.09 92 CYS A C 1
ATOM 629 O O . CYS A 1 92 ? -84.988 16.028 98.345 1.00 30.09 92 CYS A O 1
ATOM 631 N N . PRO A 1 93 ? -83.499 17.712 98.183 1.00 56.19 93 PRO A N 1
ATOM 632 C CA . PRO A 1 93 ? -83.105 17.748 99.599 1.00 56.19 93 PRO A CA 1
ATOM 633 C C . PRO A 1 93 ? -83.725 18.941 100.359 1.00 56.19 93 PRO A C 1
ATOM 635 O O . PRO A 1 93 ? -84.133 19.909 99.716 1.00 56.19 93 PRO A O 1
ATOM 638 N N . SER A 1 94 ? -83.709 18.926 101.706 1.00 32.78 94 SER A N 1
ATOM 639 C CA . SER A 1 94 ? -83.493 20.107 102.591 1.00 32.78 94 SER A CA 1
ATOM 640 C C . SER A 1 94 ? -83.650 19.793 104.092 1.00 32.78 94 SER A C 1
ATOM 642 O O . SER A 1 94 ? -84.703 19.319 104.502 1.00 32.78 94 SER A O 1
ATOM 644 N N . GLY A 1 95 ? -82.661 20.191 104.910 1.00 30.62 95 GLY A N 1
ATOM 645 C CA . GLY A 1 95 ? -82.772 20.351 106.376 1.00 30.62 95 GLY A CA 1
ATOM 646 C C . GLY A 1 95 ? -82.743 19.069 107.241 1.00 30.62 95 GLY A C 1
ATOM 647 O O . GLY A 1 95 ? -83.084 17.996 106.765 1.00 30.62 95 GLY A O 1
ATOM 648 N N . SER A 1 96 ? -82.345 19.095 108.524 1.00 30.09 96 SER A N 1
ATOM 649 C CA . SER A 1 96 ? -81.745 20.188 109.320 1.00 30.09 96 SER A CA 1
ATOM 650 C C . SER A 1 96 ? -80.988 19.672 110.566 1.00 30.09 96 SER A C 1
ATOM 652 O O . SER A 1 96 ? -81.579 18.991 111.389 1.00 30.09 96 SER A O 1
ATOM 654 N N . VAL A 1 97 ? -79.733 20.119 110.731 1.00 31.77 97 VAL A N 1
ATOM 655 C CA . VAL A 1 97 ? -79.044 20.507 111.995 1.00 31.77 97 VAL A CA 1
ATOM 656 C C . VAL A 1 97 ? -78.847 19.484 113.161 1.00 31.77 97 VAL A C 1
ATOM 658 O O . VAL A 1 97 ? -79.780 19.019 113.797 1.00 31.77 97 VAL A O 1
ATOM 661 N N . HIS A 1 98 ? -77.556 19.264 113.472 1.00 32.69 98 HIS A N 1
ATOM 662 C CA . HIS A 1 98 ? -76.832 18.916 114.731 1.00 32.69 98 HIS A CA 1
ATOM 663 C C . HIS A 1 98 ? -77.421 19.367 116.116 1.00 32.69 98 HIS A C 1
ATOM 665 O O . HIS A 1 98 ? -78.346 20.171 116.120 1.00 32.69 98 HIS A O 1
ATOM 671 N N . PRO A 1 99 ? -76.790 19.105 117.305 1.00 47.84 99 PRO A N 1
ATOM 672 C CA . PRO A 1 99 ? -75.931 17.983 117.776 1.00 47.84 99 PRO A CA 1
ATOM 673 C C . PRO A 1 99 ? -76.120 17.507 119.268 1.00 47.84 99 PRO A C 1
ATOM 675 O O . PRO A 1 99 ? -76.550 18.264 120.130 1.00 47.84 99 PRO A O 1
ATOM 678 N N . HIS A 1 100 ? -75.570 16.325 119.614 1.00 30.12 100 HIS A N 1
ATOM 679 C CA . HIS A 1 100 ? -75.092 15.899 120.968 1.00 30.12 100 HIS A CA 1
ATOM 680 C C . HIS A 1 100 ? -76.121 15.902 122.169 1.00 30.12 100 HIS A C 1
ATOM 682 O O . HIS A 1 100 ? -77.297 15.684 121.897 1.00 30.12 100 HIS A O 1
ATOM 688 N N . PRO A 1 101 ? -75.743 15.863 123.484 1.00 49.12 101 PRO A N 1
ATOM 689 C CA . PRO A 1 101 ? -75.573 14.580 124.212 1.00 49.12 101 PRO A CA 1
ATOM 690 C C . PRO A 1 101 ? -76.207 14.425 125.638 1.00 49.12 101 PRO A C 1
ATOM 692 O O . PRO A 1 101 ? -76.158 15.355 126.438 1.00 49.12 101 PRO A O 1
ATOM 695 N N . SER A 1 102 ? -76.579 13.182 126.023 1.00 41.03 102 SER A N 1
ATOM 696 C CA . SER A 1 102 ? -76.724 12.659 127.426 1.00 41.03 102 SER A CA 1
ATOM 697 C C . SER A 1 102 ? -77.749 13.375 128.365 1.00 41.03 102 SER A C 1
ATOM 699 O O . SER A 1 102 ? -78.391 14.316 127.911 1.00 41.03 102 SER A O 1
ATOM 701 N N . PRO A 1 103 ? -77.945 13.027 129.674 1.00 48.94 103 PRO A N 1
ATOM 702 C CA . PRO A 1 103 ? -77.724 11.788 130.458 1.00 48.94 103 PRO A CA 1
ATOM 703 C C . PRO A 1 103 ? -78.989 11.268 131.244 1.00 48.94 103 PRO A C 1
ATOM 705 O O . PRO A 1 103 ? -80.061 11.853 131.198 1.00 48.94 103 PRO A O 1
ATOM 708 N N . SER A 1 104 ? -78.826 10.172 132.009 1.00 37.28 104 SER A N 1
ATOM 709 C CA . SER A 1 104 ? -79.546 9.694 133.236 1.00 37.28 104 SER A CA 1
ATOM 710 C C . SER A 1 104 ? -80.857 10.336 133.791 1.00 37.28 104 SER A C 1
ATOM 712 O O . SER A 1 104 ? -80.865 11.531 134.073 1.00 37.28 104 SER A O 1
ATOM 714 N N . GLY A 1 105 ? -81.829 9.513 134.265 1.00 32.97 105 GLY A N 1
ATOM 715 C CA . GLY A 1 105 ? -82.636 9.863 135.473 1.00 32.97 105 GLY A CA 1
ATOM 716 C C . GLY A 1 105 ? -84.068 9.293 135.709 1.00 32.97 105 GLY A C 1
ATOM 717 O O . GLY A 1 105 ? -85.038 9.831 135.203 1.00 32.97 105 GLY A O 1
ATOM 718 N N . SER A 1 106 ? -84.199 8.315 136.622 1.00 34.50 106 SER A N 1
ATOM 719 C CA . SER A 1 106 ? -85.231 8.172 137.698 1.00 34.50 106 SER A CA 1
ATOM 720 C C . SER A 1 106 ? -86.782 8.212 137.497 1.00 34.50 106 SER A C 1
ATOM 722 O O . SER A 1 106 ? -87.403 9.255 137.645 1.00 34.50 106 SER A O 1
ATOM 724 N N . ARG A 1 107 ? -87.397 7.006 137.480 1.00 38.81 107 ARG A N 1
ATOM 725 C CA . ARG A 1 107 ? -88.291 6.376 138.520 1.00 38.81 107 ARG A CA 1
ATOM 726 C C . ARG A 1 107 ? -89.703 6.922 138.926 1.00 38.81 107 ARG A C 1
ATOM 728 O O . ARG A 1 107 ? -89.872 8.107 139.173 1.00 38.81 107 ARG A O 1
ATOM 735 N N . CYS A 1 108 ? -90.585 5.941 139.261 1.00 34.41 108 CYS A N 1
ATOM 736 C CA . CYS A 1 108 ? -91.808 5.925 140.135 1.00 34.41 108 CYS A CA 1
ATOM 737 C C . CYS A 1 108 ? -93.195 5.967 139.426 1.00 34.41 108 CYS A C 1
ATOM 739 O O . CYS A 1 108 ? -93.268 6.545 138.352 1.00 34.41 108 CYS A O 1
ATOM 741 N N . LEU A 1 109 ? -94.346 5.443 139.927 1.00 39.75 109 LEU A N 1
ATOM 742 C CA . LEU A 1 109 ? -94.775 4.44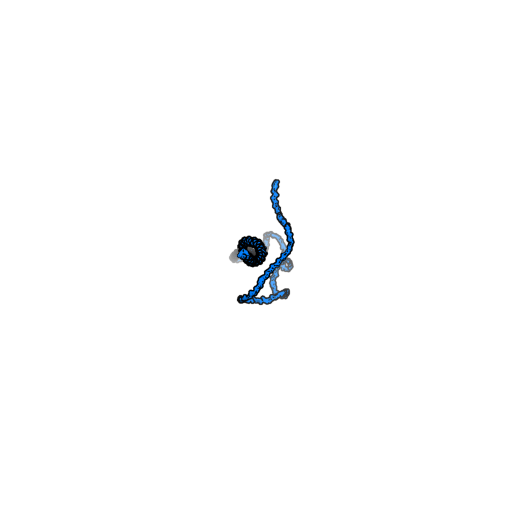4 140.970 1.00 39.75 109 LEU A CA 1
ATOM 743 C C . LEU A 1 109 ? -96.287 4.038 140.660 1.00 39.75 109 LEU A C 1
ATOM 745 O O . LEU A 1 109 ? -96.599 4.081 139.478 1.00 39.75 109 LEU A O 1
ATOM 749 N N . LEU A 1 110 ? -97.306 3.629 141.474 1.00 35.22 110 LEU A N 1
ATOM 750 C CA . LEU A 1 110 ? -97.582 3.495 142.936 1.00 35.22 110 LEU A CA 1
ATOM 751 C C . LEU A 1 110 ? -98.865 2.623 143.282 1.00 35.22 110 LEU A C 1
ATOM 753 O O . LEU A 1 110 ? -99.963 3.161 143.308 1.00 35.22 110 LEU A O 1
ATOM 757 N N . HIS A 1 111 ? -98.726 1.339 143.691 1.00 31.33 111 HIS A N 1
ATOM 758 C CA . HIS A 1 111 ? -99.594 0.598 144.681 1.00 31.33 111 HIS A CA 1
ATOM 759 C C . HIS A 1 111 ? -101.080 0.182 144.358 1.00 31.33 111 HIS A C 1
ATOM 761 O O . HIS A 1 111 ? -101.610 0.595 143.334 1.00 31.33 111 HIS A O 1
ATOM 767 N N . PRO A 1 112 ? -101.810 -0.568 145.246 1.00 61.22 112 PRO A N 1
ATOM 768 C CA . PRO A 1 112 ? -101.614 -1.961 145.762 1.00 61.22 112 PRO A CA 1
ATOM 769 C C . PRO A 1 112 ? -102.982 -2.754 145.779 1.00 61.22 112 PRO A C 1
ATOM 771 O O . PRO A 1 112 ? -103.873 -2.305 145.058 1.00 61.22 112 PRO A O 1
ATOM 774 N N . PRO A 1 113 ? -103.302 -3.811 146.598 1.00 63.31 113 PRO A N 1
ATOM 775 C CA . PRO A 1 113 ? -102.584 -4.819 147.436 1.00 63.31 113 PRO A CA 1
ATOM 776 C C . PRO A 1 113 ? -102.883 -6.270 146.885 1.00 63.31 113 PRO A C 1
ATOM 778 O O . PRO A 1 113 ? -102.839 -6.363 145.660 1.00 63.31 113 PRO A O 1
ATOM 781 N N . PRO A 1 114 ? -103.247 -7.392 147.596 1.00 46.16 114 PRO A N 1
ATOM 782 C CA . PRO A 1 114 ? -103.131 -7.892 148.994 1.00 46.16 114 PRO A CA 1
ATOM 783 C C . PRO A 1 114 ? -102.563 -9.359 149.106 1.00 46.16 114 PRO A C 1
ATOM 785 O O . PRO A 1 114 ? -101.693 -9.741 148.332 1.00 46.16 114 PRO A O 1
ATOM 788 N N . SER A 1 115 ? -103.011 -10.184 150.082 1.00 41.25 115 SER A N 1
ATOM 789 C CA . SER A 1 115 ? -102.676 -11.626 150.307 1.00 41.25 115 SER A CA 1
ATOM 790 C C . SER A 1 115 ? -103.768 -12.327 151.167 1.00 41.25 115 SER A C 1
ATOM 792 O O . SER A 1 115 ? -104.494 -11.567 151.822 1.00 41.25 115 SER A O 1
ATOM 794 N N . PRO A 1 116 ? -103.961 -13.685 151.191 1.00 51.31 116 PRO A N 1
ATOM 795 C CA . PRO A 1 116 ? -103.261 -14.568 152.178 1.00 51.31 116 PRO A CA 1
ATOM 796 C C . PRO A 1 116 ? -103.144 -16.122 151.914 1.00 51.31 116 PRO A C 1
ATOM 798 O O . PRO A 1 116 ? -104.159 -16.765 151.684 1.00 51.31 116 PRO A O 1
ATOM 801 N N . TYR A 1 117 ? -101.961 -16.736 152.169 1.00 32.66 117 TYR A N 1
ATOM 802 C CA . TYR A 1 117 ? -101.686 -18.139 152.662 1.00 32.66 117 TYR A CA 1
ATOM 803 C C . TYR A 1 117 ? -102.295 -19.415 151.960 1.00 32.66 117 TYR A C 1
ATOM 805 O O . TYR A 1 117 ? -103.210 -19.303 151.157 1.00 32.66 117 TYR A O 1
ATOM 813 N N . PRO A 1 118 ? -101.908 -20.676 152.317 1.00 53.00 118 PRO A N 1
ATOM 814 C CA . PRO A 1 118 ? -100.566 -21.300 152.401 1.00 53.00 118 PRO A CA 1
ATOM 815 C C . PRO A 1 118 ? -100.458 -22.706 151.698 1.00 53.00 118 PRO A C 1
ATOM 817 O O . PRO A 1 118 ? -101.413 -23.174 151.095 1.00 53.00 118 PRO A O 1
ATOM 820 N N . LEU A 1 119 ? -99.325 -23.419 151.903 1.00 32.34 119 LEU A N 1
ATOM 821 C CA . LEU A 1 119 ? -99.050 -24.870 151.661 1.00 32.34 119 LEU A CA 1
ATOM 822 C C . LEU A 1 119 ? -98.776 -25.384 150.220 1.00 32.34 119 LEU A C 1
ATOM 824 O O . LEU A 1 119 ? -99.696 -25.845 149.560 1.00 32.34 119 LEU A O 1
ATOM 828 N N . ALA A 1 120 ? -97.487 -25.469 149.826 1.00 38.88 120 ALA A N 1
ATOM 829 C CA . ALA A 1 120 ? -96.863 -26.591 149.068 1.00 38.88 120 ALA A CA 1
ATOM 830 C C . ALA A 1 120 ? -95.393 -26.277 148.671 1.00 38.88 120 ALA A C 1
ATOM 832 O O . ALA A 1 120 ? -95.095 -26.016 147.509 1.00 38.88 120 ALA A O 1
ATOM 833 N N . LYS A 1 121 ? -94.446 -26.270 149.626 1.00 43.06 121 LYS A N 1
ATOM 834 C CA . LYS A 1 121 ? -93.063 -25.811 149.355 1.00 43.06 121 LYS A CA 1
ATOM 835 C C . LYS A 1 121 ? -92.334 -26.570 148.234 1.00 43.06 121 LYS A C 1
ATOM 837 O O . LYS A 1 121 ? -91.726 -25.916 147.393 1.00 43.06 121 LYS A O 1
ATOM 842 N N . SER A 1 122 ? -92.418 -27.905 148.197 1.00 49.12 122 SER A N 1
ATOM 843 C CA . SER A 1 122 ? -91.593 -28.685 147.261 1.00 49.12 122 SER A CA 1
ATOM 844 C C . SER A 1 122 ? -91.972 -28.464 145.797 1.00 49.12 122 SER A C 1
ATOM 846 O O . SER A 1 122 ? -91.087 -28.453 144.960 1.00 49.12 122 SER A O 1
ATOM 848 N N . GLN A 1 123 ? -93.249 -28.217 145.476 1.00 52.66 123 GLN A N 1
ATOM 849 C CA . GLN A 1 123 ? -93.667 -27.974 144.088 1.00 52.66 123 GLN A CA 1
ATOM 850 C C . GLN A 1 123 ? -93.069 -26.678 143.530 1.00 52.66 123 GLN A C 1
ATOM 852 O O . GLN A 1 123 ? -92.625 -26.657 142.388 1.00 52.66 123 GLN A O 1
ATOM 857 N N . LEU A 1 124 ? -92.984 -25.623 144.347 1.00 53.69 124 LEU A N 1
ATOM 858 C CA . LEU A 1 124 ? -92.315 -24.382 143.951 1.00 53.69 124 LEU A CA 1
ATOM 859 C C . LEU A 1 124 ? -90.793 -24.545 143.879 1.00 53.69 124 LEU A C 1
ATOM 861 O O . LEU A 1 124 ? -90.169 -23.910 143.038 1.00 53.69 124 LEU A O 1
ATOM 865 N N . GLU A 1 125 ? -90.194 -25.391 144.722 1.00 57.78 125 GLU A N 1
ATOM 866 C CA . GLU A 1 125 ? -88.763 -25.722 144.662 1.00 57.78 125 GLU A CA 1
ATOM 867 C C . GLU A 1 125 ? -88.436 -26.551 143.395 1.00 57.78 125 GLU A C 1
ATOM 869 O O . GLU A 1 125 ? -87.491 -26.215 142.678 1.00 57.78 125 GLU A O 1
ATOM 874 N N . ASP A 1 126 ? -89.271 -27.535 143.037 1.00 60.34 126 ASP A N 1
ATOM 875 C CA . ASP A 1 126 ? -89.193 -28.307 141.786 1.00 60.34 126 ASP A CA 1
ATOM 876 C C . ASP A 1 126 ? -89.410 -27.423 140.542 1.00 60.34 126 ASP A C 1
ATOM 878 O O . ASP A 1 126 ? -88.675 -27.537 139.557 1.00 60.34 126 ASP A O 1
ATOM 882 N N . GLU A 1 127 ? -90.377 -26.496 140.573 1.00 64.06 127 GLU A N 1
ATOM 883 C CA . GLU A 1 127 ? -90.596 -25.534 139.486 1.00 64.06 127 GLU A CA 1
ATOM 884 C C . GLU A 1 127 ? -89.411 -24.575 139.323 1.00 64.06 127 GLU A C 1
ATOM 886 O O . GLU A 1 127 ? -88.982 -24.356 138.185 1.00 64.06 127 GLU A O 1
ATOM 891 N N . LEU A 1 128 ? -88.829 -24.072 140.421 1.00 66.38 128 LEU A N 1
ATOM 892 C CA . LEU A 1 128 ? -87.621 -23.236 140.393 1.00 66.38 128 LEU A CA 1
ATOM 893 C C . LEU A 1 128 ? -86.444 -23.994 139.774 1.00 66.38 128 LEU A C 1
ATOM 895 O O . LEU A 1 128 ? -85.791 -23.467 138.875 1.00 66.38 128 LEU A O 1
ATOM 899 N N . VAL A 1 129 ? -86.223 -25.251 140.171 1.00 73.62 129 VAL A N 1
ATOM 900 C CA . VAL A 1 129 ? -85.207 -26.129 139.566 1.00 73.62 129 VAL A CA 1
ATOM 901 C C . VAL A 1 129 ? -85.506 -26.380 138.082 1.00 73.62 129 VAL A C 1
ATOM 903 O O . VAL A 1 129 ? -84.587 -26.371 137.262 1.00 73.62 129 VAL A O 1
ATOM 906 N N . SER A 1 130 ? -86.776 -26.536 137.692 1.00 75.25 130 SER A N 1
ATOM 907 C CA . SER A 1 130 ? -87.165 -26.707 136.284 1.00 75.25 130 SER A CA 1
ATOM 908 C C . SER A 1 130 ? -86.903 -25.452 135.442 1.00 75.25 130 SER A C 1
ATOM 910 O O . SER A 1 130 ? -86.432 -25.559 134.308 1.00 75.25 130 SER A O 1
ATOM 912 N N . LEU A 1 131 ? -87.162 -24.263 135.997 1.00 72.31 131 LEU A N 1
ATOM 913 C CA . LEU A 1 131 ? -86.933 -22.975 135.346 1.00 72.31 131 LEU A CA 1
ATOM 914 C C . LEU A 1 131 ? -85.445 -22.643 135.295 1.00 72.31 131 LEU A C 1
ATOM 916 O O . LEU A 1 131 ? -84.974 -22.196 134.259 1.00 72.31 131 LEU A O 1
ATOM 920 N N . GLN A 1 132 ? -84.687 -22.942 136.348 1.00 73.69 132 GLN A N 1
ATOM 921 C CA . GLN A 1 132 ? -83.234 -22.783 136.381 1.00 73.69 132 GLN A CA 1
ATOM 922 C C . GLN A 1 132 ? -82.536 -23.758 135.416 1.00 73.69 132 GLN A C 1
ATOM 924 O O . GLN A 1 132 ? -81.558 -23.393 134.770 1.00 73.69 132 GLN A O 1
ATOM 929 N N . LYS A 1 133 ? -83.079 -24.971 135.234 1.00 80.06 133 LYS A N 1
ATOM 930 C CA . LYS A 1 133 ? -82.623 -25.928 134.213 1.00 80.06 133 LYS A CA 1
ATOM 931 C C . LYS A 1 133 ? -82.990 -25.495 132.788 1.00 80.06 133 LYS A C 1
ATOM 933 O O . LYS A 1 133 ? -82.190 -25.708 131.883 1.00 80.06 133 LYS A O 1
ATOM 938 N N . LYS A 1 134 ? -84.162 -24.882 132.577 1.00 76.62 134 LYS A N 1
ATOM 939 C CA . LYS A 1 134 ? -84.544 -24.281 131.284 1.00 76.62 134 LYS A CA 1
ATOM 940 C C . LYS A 1 134 ? -83.693 -23.059 130.954 1.00 76.62 134 LYS A C 1
ATOM 942 O O . LYS A 1 134 ? -83.192 -22.992 129.843 1.00 76.62 134 LYS A O 1
ATOM 947 N N . LEU A 1 135 ? -83.490 -22.160 131.921 1.00 77.88 135 LEU A N 1
ATOM 948 C CA . LEU A 1 135 ? -82.615 -20.994 131.812 1.00 77.88 135 LEU A CA 1
ATOM 949 C C . LEU A 1 135 ? -81.216 -21.441 131.394 1.00 77.88 135 LEU A C 1
ATOM 951 O O . LEU A 1 135 ? -80.742 -21.015 130.348 1.00 77.88 135 LEU A O 1
ATOM 955 N N . LYS A 1 136 ? -80.637 -22.405 132.120 1.00 79.50 136 LYS A N 1
ATOM 956 C CA . LYS A 1 136 ? -79.337 -22.974 131.773 1.00 79.50 136 LYS A CA 1
ATOM 957 C C . LYS A 1 136 ? -79.320 -23.648 130.401 1.00 79.50 136 LYS A C 1
ATOM 959 O O . LYS A 1 136 ? -78.359 -23.480 129.671 1.00 79.50 136 LYS A O 1
ATOM 964 N N . GLY A 1 137 ? -80.389 -24.341 130.005 1.00 79.75 137 GLY A N 1
ATOM 965 C CA . GLY A 1 137 ? -80.528 -24.866 128.643 1.00 79.75 137 GLY A CA 1
ATOM 966 C C . GLY A 1 137 ? -80.535 -23.768 127.572 1.00 79.75 137 GLY A C 1
ATOM 967 O O . GLY A 1 137 ? -79.878 -23.917 126.549 1.00 79.75 137 GLY A O 1
ATOM 968 N N . THR A 1 138 ? -81.216 -22.644 127.819 1.00 76.88 138 THR A N 1
ATOM 969 C CA . THR A 1 138 ? -81.223 -21.488 126.907 1.00 76.88 138 THR A CA 1
ATOM 970 C C . THR A 1 138 ? -79.928 -20.676 126.935 1.00 76.88 138 THR A C 1
ATOM 972 O O . THR A 1 138 ? -79.582 -20.088 125.919 1.00 76.88 138 THR A O 1
ATOM 975 N N . GLU A 1 139 ? -79.191 -20.666 128.048 1.00 77.88 139 GLU A N 1
ATOM 976 C CA . GLU A 1 139 ? -77.828 -20.123 128.145 1.00 77.88 139 GLU A CA 1
ATOM 977 C C . GLU A 1 139 ? -76.861 -21.017 127.351 1.00 77.88 139 GLU A C 1
ATOM 979 O O . GLU A 1 139 ? -76.217 -20.541 126.421 1.00 77.88 139 GLU A O 1
ATOM 984 N N . ASP A 1 140 ? -76.877 -22.332 127.603 1.00 82.00 140 ASP A N 1
ATOM 985 C CA . ASP A 1 140 ? -76.115 -23.338 126.858 1.00 82.00 140 ASP A CA 1
ATOM 986 C C . ASP A 1 140 ? -76.435 -23.287 125.342 1.00 82.00 140 ASP A C 1
ATOM 988 O O . ASP A 1 140 ? -75.567 -23.584 124.519 1.00 82.00 140 ASP A O 1
ATOM 992 N N . GLU A 1 141 ? -77.672 -22.986 124.930 1.00 82.56 141 GLU A N 1
ATOM 993 C CA . GLU A 1 141 ? -78.054 -22.790 123.519 1.00 82.56 141 GLU A CA 1
ATOM 994 C C . GLU A 1 141 ? -77.601 -21.433 122.965 1.00 82.56 141 GLU A C 1
ATOM 996 O O . GLU A 1 141 ? -77.070 -21.387 121.855 1.00 82.56 141 GLU A O 1
ATOM 1001 N N . LEU A 1 142 ? -77.761 -20.341 123.719 1.00 82.25 142 LEU A N 1
ATOM 1002 C CA . LEU A 1 142 ? -77.308 -19.005 123.325 1.00 82.25 142 LEU A CA 1
ATOM 1003 C C . LEU A 1 142 ? -75.790 -18.969 123.124 1.00 82.25 142 LEU A C 1
ATOM 1005 O O . LEU A 1 142 ? -75.330 -18.406 122.131 1.00 82.25 142 LEU A O 1
ATOM 1009 N N . ASP A 1 143 ? -75.025 -19.619 124.002 1.00 86.00 143 ASP A N 1
ATOM 1010 C CA . ASP A 1 143 ? -73.574 -19.742 123.876 1.00 86.00 143 ASP A CA 1
ATOM 1011 C C . ASP A 1 143 ? -73.201 -20.495 122.593 1.00 86.00 143 ASP A C 1
ATOM 1013 O O . ASP A 1 143 ? -72.451 -19.943 121.783 1.00 86.00 143 ASP A O 1
ATOM 1017 N N . LYS A 1 144 ? -73.815 -21.664 122.327 1.00 87.56 144 LYS A N 1
ATOM 1018 C CA . LYS A 1 144 ? -73.630 -22.425 121.070 1.00 87.56 144 LYS A CA 1
ATOM 1019 C C . LYS A 1 144 ? -73.967 -21.602 119.827 1.00 87.56 144 LYS A C 1
ATOM 1021 O O . LYS A 1 144 ? -73.225 -21.650 118.850 1.00 87.56 144 LYS A O 1
ATOM 1026 N N . TYR A 1 145 ? -75.069 -20.849 119.838 1.00 86.50 145 TYR A N 1
ATOM 1027 C CA . TYR A 1 145 ? -75.418 -19.968 118.721 1.00 86.50 145 TYR A CA 1
ATOM 1028 C C . TYR A 1 145 ? -74.454 -18.779 118.606 1.00 86.50 145 TYR A C 1
ATOM 1030 O O . TYR A 1 145 ? -74.165 -18.355 117.489 1.00 86.50 145 TYR A O 1
ATOM 1038 N N . SER A 1 146 ? -73.899 -18.271 119.713 1.00 85.94 146 SER A N 1
ATOM 1039 C CA . SER A 1 146 ? -72.875 -17.218 119.687 1.00 85.94 146 SER A CA 1
ATOM 1040 C C . SER A 1 146 ? -71.541 -17.721 119.131 1.00 85.94 146 SER A C 1
ATOM 1042 O O . SER A 1 146 ? -70.873 -16.990 118.405 1.00 85.94 146 SER A O 1
ATOM 1044 N N . GLU A 1 147 ? -71.152 -18.956 119.456 1.00 90.69 147 GLU A N 1
ATOM 1045 C CA . GLU A 1 147 ? -69.964 -19.617 118.916 1.00 90.69 147 GLU A CA 1
ATOM 1046 C C . GLU A 1 147 ? -70.160 -19.899 117.430 1.00 90.69 147 GLU A C 1
ATOM 1048 O O . GLU A 1 147 ? -69.367 -19.423 116.628 1.00 90.69 147 GLU A O 1
ATOM 1053 N N . ALA A 1 148 ? -71.273 -20.529 117.037 1.00 89.81 148 ALA A N 1
ATOM 1054 C CA . ALA A 1 148 ? -71.613 -20.765 115.634 1.00 89.81 148 ALA A CA 1
ATOM 1055 C C . ALA A 1 148 ? -71.704 -19.469 114.801 1.00 89.81 148 ALA A C 1
ATOM 1057 O O . ALA A 1 148 ? -71.337 -19.478 113.625 1.00 89.81 148 ALA A O 1
ATOM 1058 N N . LEU A 1 149 ? -72.157 -18.354 115.392 1.00 89.81 149 LEU A N 1
ATOM 1059 C CA . LEU A 1 149 ? -72.167 -17.041 114.741 1.00 89.81 149 LEU A CA 1
ATOM 1060 C C . LEU A 1 149 ? -70.744 -16.508 114.515 1.00 89.81 149 LEU A C 1
ATOM 1062 O O . LEU A 1 149 ? -70.445 -16.092 113.399 1.00 89.81 149 LEU A O 1
ATOM 1066 N N . LYS A 1 150 ? -69.866 -16.564 115.528 1.00 90.44 150 LYS A N 1
ATOM 1067 C CA . LYS A 1 150 ? -68.446 -16.172 115.400 1.00 90.44 150 LYS A CA 1
ATOM 1068 C C . LYS A 1 150 ? -67.738 -17.043 114.361 1.00 90.44 150 LYS A C 1
ATOM 1070 O O . LYS A 1 150 ? -67.129 -16.515 113.439 1.00 90.44 150 LYS A O 1
ATOM 1075 N N . ASP A 1 151 ? -67.925 -18.360 114.435 1.00 91.12 151 ASP A N 1
ATOM 1076 C CA . ASP A 1 151 ? -67.425 -19.344 113.469 1.00 91.12 151 ASP A CA 1
ATOM 1077 C C . ASP A 1 151 ? -67.865 -19.016 112.033 1.00 91.12 151 ASP A C 1
ATOM 1079 O O . ASP A 1 151 ? -67.089 -19.170 111.089 1.00 91.12 151 ASP A O 1
ATOM 1083 N N . ALA A 1 152 ? -69.119 -18.592 111.846 1.00 89.62 152 ALA A N 1
ATOM 1084 C CA . ALA A 1 152 ? -69.650 -18.195 110.545 1.00 89.62 152 ALA A CA 1
ATOM 1085 C C . ALA A 1 152 ? -69.102 -16.837 110.078 1.00 89.62 152 ALA A C 1
ATOM 1087 O O . ALA A 1 152 ? -68.820 -16.683 108.891 1.00 89.62 152 ALA A O 1
ATOM 1088 N N . GLN A 1 153 ? -68.906 -15.881 110.991 1.00 89.00 153 GLN A N 1
ATOM 1089 C CA . GLN A 1 153 ? -68.307 -14.573 110.708 1.00 89.00 153 GLN A CA 1
ATOM 1090 C C . GLN A 1 153 ? -66.825 -14.697 110.329 1.00 89.00 153 GLN A C 1
ATOM 1092 O O . GLN A 1 153 ? -66.424 -14.154 109.305 1.00 89.00 153 GLN A O 1
ATOM 1097 N N . GLU A 1 154 ? -66.030 -15.487 111.055 1.00 93.19 154 GLU A N 1
ATOM 1098 C CA . GLU A 1 154 ? -64.632 -15.761 110.694 1.00 93.19 154 GLU A CA 1
ATOM 1099 C C . GLU A 1 154 ? -64.525 -16.480 109.341 1.00 93.19 154 GLU A C 1
ATOM 1101 O O . GLU A 1 154 ? -63.678 -16.136 108.515 1.00 93.19 154 GLU A O 1
ATOM 1106 N N . LYS A 1 155 ? -65.414 -17.445 109.060 1.00 93.31 155 LYS A N 1
ATOM 1107 C CA . LYS A 1 155 ? -65.465 -18.129 107.753 1.00 93.31 155 LYS A CA 1
ATOM 1108 C C . LYS A 1 155 ? -65.900 -17.197 106.623 1.00 93.31 155 LYS A C 1
ATOM 1110 O O . LYS A 1 155 ? -65.379 -17.341 105.518 1.00 93.31 155 LYS A O 1
ATOM 1115 N N . LEU A 1 156 ? -66.799 -16.246 106.890 1.00 92.56 156 LEU A N 1
ATOM 1116 C CA . LEU A 1 156 ? -67.185 -15.200 105.943 1.00 92.56 156 LEU A CA 1
ATOM 1117 C C . LEU A 1 156 ? -66.005 -14.263 105.666 1.00 92.56 156 LEU A C 1
ATOM 1119 O O . LEU A 1 156 ? -65.609 -14.141 104.513 1.00 92.56 156 LEU A O 1
ATOM 1123 N N . GLU A 1 157 ? -65.361 -13.708 106.696 1.00 93.00 157 GLU A N 1
ATOM 1124 C CA . GLU A 1 157 ? -64.172 -12.860 106.538 1.00 93.00 157 GLU A CA 1
ATOM 1125 C C . GLU A 1 157 ? -63.035 -13.575 105.787 1.00 93.00 157 GLU A C 1
ATOM 1127 O O . GLU A 1 157 ? -62.344 -12.967 104.971 1.00 93.00 157 GLU A O 1
ATOM 1132 N N . LEU A 1 158 ? -62.816 -14.869 106.047 1.00 93.81 158 LEU A N 1
ATOM 1133 C CA . LEU A 1 158 ? -61.818 -15.679 105.340 1.00 93.81 158 LEU A CA 1
ATOM 1134 C C . LEU A 1 158 ? -62.207 -15.984 103.886 1.00 93.81 158 LEU A C 1
ATOM 1136 O O . LEU A 1 158 ? -61.317 -16.255 103.077 1.00 93.81 158 LEU A O 1
ATOM 1140 N N . ALA A 1 159 ? -63.497 -15.969 103.546 1.00 93.19 159 ALA A N 1
ATOM 1141 C CA . ALA A 1 159 ? -63.976 -16.087 102.171 1.00 93.19 159 ALA A CA 1
ATOM 1142 C C . ALA A 1 159 ? -63.895 -14.740 101.435 1.00 93.19 159 ALA A C 1
ATOM 1144 O O . ALA A 1 159 ? -63.407 -14.701 100.309 1.00 93.19 159 ALA A O 1
ATOM 1145 N N . GLU A 1 160 ? -64.285 -13.643 102.088 1.00 93.00 160 GLU A N 1
ATOM 1146 C CA . GLU A 1 160 ? -64.195 -12.276 101.564 1.00 93.00 160 GLU A CA 1
ATOM 1147 C C . GLU A 1 160 ? -62.742 -11.877 101.289 1.00 93.00 160 GLU A C 1
ATOM 1149 O O . GLU A 1 160 ? -62.444 -11.435 100.184 1.00 93.00 160 GLU A O 1
ATOM 1154 N N . LYS A 1 161 ? -61.810 -12.135 102.222 1.00 95.56 161 LYS A N 1
ATOM 1155 C CA . LYS A 1 161 ? -60.370 -11.883 102.013 1.00 95.56 161 LYS A CA 1
ATOM 1156 C C . LYS A 1 161 ? -59.838 -12.636 100.788 1.00 95.56 161 LYS A C 1
ATOM 1158 O O . LYS A 1 161 ? -59.240 -12.025 99.908 1.00 95.56 161 LYS A O 1
ATOM 1163 N N . LYS A 1 162 ? -60.165 -13.929 100.654 1.00 95.06 162 LYS A N 1
ATOM 1164 C CA . LYS A 1 162 ? -59.796 -14.738 99.475 1.00 95.06 162 LYS A CA 1
ATOM 1165 C C . LYS A 1 162 ? -60.438 -14.246 98.177 1.00 95.06 162 LYS A C 1
ATOM 1167 O O . LYS A 1 162 ? -59.818 -14.371 97.126 1.00 95.06 162 LYS A O 1
ATOM 1172 N N . ALA A 1 163 ? -61.658 -13.712 98.234 1.00 94.44 163 ALA A N 1
ATOM 1173 C CA . ALA A 1 163 ? -62.301 -13.096 97.080 1.00 94.44 163 ALA A CA 1
ATOM 1174 C C . ALA A 1 163 ? -61.569 -11.808 96.675 1.00 94.44 163 ALA A C 1
ATOM 1176 O O . ALA A 1 163 ? -61.214 -11.670 95.510 1.00 94.44 163 ALA A O 1
ATOM 1177 N N . THR A 1 164 ? -61.242 -10.923 97.626 1.00 94.31 164 THR A N 1
ATOM 1178 C CA . THR A 1 164 ? -60.484 -9.693 97.339 1.00 94.31 164 THR A CA 1
ATOM 1179 C C . THR A 1 164 ? -59.058 -9.966 96.856 1.00 94.31 164 THR A C 1
ATOM 1181 O O . THR A 1 164 ? -58.583 -9.268 95.963 1.00 94.31 164 THR A O 1
ATOM 1184 N N . ASP A 1 165 ? -58.396 -11.005 97.379 1.00 94.94 165 ASP A N 1
ATOM 1185 C CA . ASP A 1 165 ? -57.078 -11.447 96.906 1.00 94.94 165 ASP A CA 1
ATOM 1186 C C . ASP A 1 165 ? -57.168 -11.942 95.448 1.00 94.94 165 ASP A C 1
ATOM 1188 O O . ASP A 1 165 ? -56.392 -11.519 94.591 1.00 94.94 165 ASP A O 1
ATOM 1192 N N . ALA A 1 166 ? -58.170 -12.773 95.133 1.00 94.31 166 ALA A N 1
ATOM 1193 C CA . ALA A 1 166 ? -58.401 -13.276 93.779 1.00 94.31 166 ALA A CA 1
ATOM 1194 C C . ALA A 1 166 ? -58.818 -12.171 92.788 1.00 94.31 166 ALA A C 1
ATOM 1196 O O . ALA A 1 166 ? -58.384 -12.185 91.636 1.00 94.31 166 ALA A O 1
ATOM 1197 N N . GLU A 1 167 ? -59.621 -11.191 93.212 1.00 94.38 167 GLU A N 1
ATOM 1198 C CA . GLU A 1 167 ? -59.965 -10.014 92.403 1.00 94.38 167 GLU A CA 1
ATOM 1199 C C . GLU A 1 167 ? -58.734 -9.135 92.127 1.00 94.38 167 GLU A C 1
ATOM 1201 O O . GLU A 1 167 ? -58.564 -8.651 91.003 1.00 94.38 167 GLU A O 1
ATOM 1206 N N . ALA A 1 168 ? -57.838 -8.975 93.107 1.00 95.56 168 ALA A N 1
ATOM 1207 C CA . ALA A 1 168 ? -56.572 -8.267 92.933 1.00 95.56 168 ALA A CA 1
ATOM 1208 C C . ALA A 1 168 ? -55.624 -9.000 91.964 1.00 95.56 168 ALA A C 1
ATOM 1210 O O . ALA A 1 168 ? -55.048 -8.363 91.076 1.00 95.56 168 ALA A O 1
ATOM 1211 N N . ASP A 1 169 ? -55.514 -10.328 92.067 1.00 96.00 169 ASP A N 1
ATOM 1212 C CA . ASP A 1 169 ? -54.745 -11.156 91.129 1.00 96.00 169 ASP A CA 1
ATOM 1213 C C . ASP A 1 169 ? -55.330 -11.104 89.709 1.00 96.00 169 ASP A C 1
ATOM 1215 O O . ASP A 1 169 ? -54.588 -10.914 88.744 1.00 96.00 169 ASP A O 1
ATOM 1219 N N . VAL A 1 170 ? -56.657 -11.177 89.550 1.00 96.44 170 VAL A N 1
ATOM 1220 C CA . VAL A 1 170 ? -57.325 -11.023 88.244 1.00 96.44 170 VAL A CA 1
ATOM 1221 C C . VAL A 1 170 ? -57.091 -9.623 87.663 1.00 96.44 170 VAL A C 1
ATOM 1223 O O . VAL A 1 170 ? -56.788 -9.495 86.475 1.00 96.44 170 VAL A O 1
ATOM 1226 N N . ALA A 1 171 ? -57.151 -8.563 88.473 1.00 96.31 171 ALA A N 1
ATOM 1227 C CA . ALA A 1 171 ? -56.824 -7.206 88.030 1.00 96.31 171 ALA A CA 1
ATOM 1228 C C . ALA A 1 171 ? -55.342 -7.055 87.624 1.00 96.31 171 ALA A C 1
ATOM 1230 O O . ALA A 1 171 ? -55.031 -6.354 86.656 1.00 96.31 171 ALA A O 1
ATOM 1231 N N . SER A 1 172 ? -54.431 -7.734 88.327 1.00 97.25 172 SER A N 1
ATOM 1232 C CA . SER A 1 172 ? -52.998 -7.791 88.009 1.00 97.25 172 SER A CA 1
ATOM 1233 C C . SER A 1 172 ? -52.736 -8.534 86.691 1.00 97.25 172 SER A C 1
ATOM 1235 O O . SER A 1 172 ? -52.050 -8.021 85.802 1.00 97.25 172 SER A O 1
ATOM 1237 N N . LEU A 1 173 ? -53.354 -9.706 86.511 1.00 97.19 173 LEU A N 1
ATOM 1238 C CA . LEU A 1 173 ? -53.245 -10.515 85.297 1.00 97.19 173 LEU A CA 1
ATOM 1239 C C . LEU A 1 173 ? -53.846 -9.811 84.076 1.00 97.19 173 LEU A C 1
ATOM 1241 O O . LEU A 1 173 ? -53.212 -9.813 83.027 1.00 97.19 173 LEU A O 1
ATOM 1245 N N . ASN A 1 174 ? -54.990 -9.133 84.207 1.00 96.69 174 ASN A N 1
ATOM 1246 C CA . ASN A 1 174 ? -55.577 -8.355 83.108 1.00 96.69 174 ASN A CA 1
ATOM 1247 C C . ASN A 1 174 ? -54.662 -7.206 82.644 1.00 96.69 174 ASN A C 1
ATOM 1249 O O . ASN A 1 174 ? -54.501 -7.001 81.443 1.00 96.69 174 ASN A O 1
ATOM 1253 N N . ARG A 1 175 ? -53.982 -6.507 83.567 1.00 97.12 175 ARG A N 1
ATOM 1254 C CA . ARG A 1 175 ? -52.952 -5.511 83.201 1.00 97.12 175 ARG A CA 1
ATOM 1255 C C . ARG A 1 175 ? -51.753 -6.154 82.501 1.00 97.12 175 ARG A C 1
ATOM 1257 O O . ARG A 1 175 ? -51.210 -5.580 81.563 1.00 97.12 175 ARG A O 1
ATOM 1264 N N . ARG A 1 176 ? -51.336 -7.346 82.942 1.00 97.50 176 ARG A N 1
ATOM 1265 C CA . ARG A 1 176 ? -50.248 -8.099 82.300 1.00 97.50 176 ARG A CA 1
ATOM 1266 C C . ARG A 1 176 ? -50.623 -8.570 80.892 1.00 97.50 176 ARG A C 1
ATOM 1268 O O . ARG A 1 176 ? -49.759 -8.541 80.024 1.00 97.50 176 ARG A O 1
ATOM 1275 N N . ILE A 1 177 ? -51.873 -8.977 80.669 1.00 98.00 177 ILE A N 1
ATOM 1276 C CA . ILE A 1 177 ? -52.395 -9.346 79.346 1.00 98.00 177 ILE A CA 1
ATOM 1277 C C . ILE A 1 177 ? -52.292 -8.143 78.403 1.00 98.00 177 ILE A C 1
ATOM 1279 O O . ILE A 1 177 ? -51.599 -8.250 77.399 1.00 98.00 177 ILE A O 1
ATOM 1283 N N . GLN A 1 178 ? -52.823 -6.980 78.797 1.00 97.25 178 GLN A N 1
ATOM 1284 C CA . GLN A 1 178 ? -52.748 -5.746 77.999 1.00 97.25 178 GLN A CA 1
ATOM 1285 C C . GLN A 1 178 ? -51.308 -5.364 77.622 1.00 97.25 178 GLN A C 1
ATOM 1287 O O . GLN A 1 178 ? -51.035 -5.048 76.469 1.00 97.25 178 GLN A O 1
ATOM 1292 N N . LEU A 1 179 ? -50.360 -5.439 78.564 1.00 97.62 179 LEU A N 1
ATOM 1293 C CA . LEU A 1 179 ? -48.949 -5.149 78.274 1.00 97.62 179 LEU A CA 1
ATOM 1294 C C . LEU A 1 179 ? -48.336 -6.135 77.263 1.00 97.62 179 LEU A C 1
ATOM 1296 O O . LEU A 1 179 ? -47.574 -5.713 76.397 1.00 97.62 179 LEU A O 1
ATOM 1300 N N . VAL A 1 180 ? -48.681 -7.424 77.344 1.00 97.81 180 VAL A N 1
ATOM 1301 C CA . VAL A 1 180 ? -48.206 -8.454 76.400 1.00 97.81 180 VAL A CA 1
ATOM 1302 C C . VAL A 1 180 ? -48.876 -8.318 75.027 1.00 97.81 180 VAL A C 1
ATOM 1304 O O . VAL A 1 180 ? -48.218 -8.544 74.015 1.00 97.81 180 VAL A O 1
ATOM 1307 N N . GLU A 1 181 ? -50.146 -7.914 74.973 1.00 97.69 181 GLU A N 1
ATOM 1308 C CA . GLU A 1 181 ? -50.859 -7.588 73.730 1.00 97.69 181 GLU A CA 1
ATOM 1309 C C . GLU A 1 181 ? -50.209 -6.382 73.035 1.00 97.69 181 GLU A C 1
ATOM 1311 O O . GLU A 1 181 ? -49.807 -6.487 71.877 1.00 97.69 181 GLU A O 1
ATOM 1316 N N . GLU A 1 182 ? -49.964 -5.280 73.754 1.00 97.44 182 GLU A N 1
ATOM 1317 C CA . GLU A 1 182 ? -49.259 -4.126 73.185 1.00 97.44 182 GLU A CA 1
ATOM 1318 C C . GLU A 1 182 ? -47.805 -4.448 72.772 1.00 97.44 182 GLU A C 1
ATOM 1320 O O . GLU A 1 182 ? -47.291 -3.884 71.804 1.00 97.44 182 GLU A O 1
ATOM 1325 N N . GLU A 1 183 ? -47.092 -5.312 73.507 1.00 97.62 183 GLU A N 1
ATOM 1326 C CA . GLU A 1 183 ? -45.753 -5.781 73.117 1.00 97.62 183 GLU A CA 1
ATOM 1327 C C . GLU A 1 183 ? -45.791 -6.643 71.847 1.00 97.62 183 GLU A C 1
ATOM 1329 O O . GLU A 1 183 ? -44.906 -6.510 70.994 1.00 97.62 183 GLU A O 1
ATOM 1334 N N . LEU A 1 184 ? -46.823 -7.477 71.693 1.00 97.62 184 LEU A N 1
ATOM 1335 C CA . LEU A 1 184 ? -47.054 -8.291 70.504 1.00 97.62 184 LEU A CA 1
ATOM 1336 C C . LEU A 1 184 ? -47.382 -7.418 69.285 1.00 97.62 184 LEU A C 1
ATOM 1338 O O . LEU A 1 184 ? -46.760 -7.608 68.240 1.00 97.62 184 LEU A O 1
ATOM 1342 N N . ASP A 1 185 ? -48.268 -6.431 69.416 1.00 97.81 185 ASP A N 1
ATOM 1343 C CA . ASP A 1 185 ? -48.600 -5.492 68.334 1.00 97.81 185 ASP A CA 1
ATOM 1344 C C . ASP A 1 185 ? -47.357 -4.706 67.885 1.00 97.81 185 ASP A C 1
ATOM 1346 O O . ASP A 1 185 ? -47.006 -4.692 66.702 1.00 97.81 185 ASP A O 1
ATOM 1350 N N . ARG A 1 186 ? -46.587 -4.160 68.840 1.00 97.81 186 ARG A N 1
ATOM 1351 C CA . ARG A 1 186 ? -45.303 -3.483 68.564 1.00 97.81 186 ARG A CA 1
ATOM 1352 C C . ARG A 1 186 ? -44.280 -4.409 67.901 1.00 97.81 186 ARG A C 1
ATOM 1354 O O . ARG A 1 186 ? -43.438 -3.939 67.134 1.00 97.81 186 ARG A O 1
ATOM 1361 N N . ALA A 1 187 ? -44.299 -5.710 68.197 1.00 97.69 187 ALA A N 1
ATOM 1362 C CA . ALA A 1 187 ? -43.455 -6.695 67.525 1.00 97.69 187 ALA A CA 1
ATOM 1363 C C . ALA A 1 187 ? -43.943 -6.994 66.094 1.00 97.69 187 ALA A C 1
ATOM 1365 O O . ALA A 1 187 ? -43.113 -7.099 65.189 1.00 97.69 187 ALA A O 1
ATOM 1366 N N . GLN A 1 188 ? -45.259 -7.061 65.866 1.00 97.62 188 GLN A N 1
ATOM 1367 C CA . GLN A 1 188 ? -45.854 -7.252 64.540 1.00 97.62 188 GLN A CA 1
ATOM 1368 C C . GLN A 1 188 ? -45.604 -6.053 63.614 1.00 97.62 188 GLN A C 1
ATOM 1370 O O . GLN A 1 188 ? -45.170 -6.256 62.481 1.00 97.62 188 GLN A O 1
ATOM 1375 N N . GLU A 1 189 ? -45.762 -4.812 64.088 1.00 97.94 189 GLU A N 1
ATOM 1376 C CA . GLU A 1 189 ? -45.437 -3.599 63.314 1.00 97.94 189 GLU A CA 1
ATOM 1377 C C . GLU A 1 189 ? -43.961 -3.570 62.880 1.00 97.94 189 GLU A C 1
ATOM 1379 O O . GLU A 1 189 ? -43.631 -3.268 61.726 1.00 97.94 189 GLU A O 1
ATOM 1384 N N . ARG A 1 190 ? -43.050 -3.931 63.797 1.00 97.88 190 ARG A N 1
ATOM 1385 C CA . ARG A 1 190 ? -41.610 -4.046 63.512 1.00 97.88 190 ARG A CA 1
ATOM 1386 C C . ARG A 1 190 ? -41.322 -5.144 62.491 1.00 97.88 190 ARG A C 1
ATOM 1388 O O . ARG A 1 190 ? -40.513 -4.919 61.593 1.00 97.88 190 ARG A O 1
ATOM 1395 N N . LEU A 1 191 ? -41.984 -6.298 62.603 1.00 97.69 191 LEU A N 1
ATOM 1396 C CA . LEU A 1 191 ? -41.843 -7.409 61.662 1.00 97.69 191 LEU A CA 1
ATOM 1397 C C . LEU A 1 191 ? -42.357 -7.033 60.266 1.00 97.69 191 LEU A C 1
ATOM 1399 O O . LEU A 1 191 ? -41.636 -7.229 59.294 1.00 97.69 191 LEU A O 1
ATOM 1403 N N . ALA A 1 192 ? -43.541 -6.425 60.161 1.00 98.06 192 ALA A N 1
ATOM 1404 C CA . ALA A 1 192 ? -44.090 -5.939 58.894 1.00 98.06 192 ALA A CA 1
ATOM 1405 C C . ALA A 1 192 ? -43.153 -4.913 58.228 1.00 98.06 192 ALA A C 1
ATOM 1407 O O . ALA A 1 192 ? -42.832 -5.033 57.047 1.00 98.06 192 ALA A O 1
ATOM 1408 N N . THR A 1 193 ? -42.622 -3.967 59.011 1.00 98.00 193 THR A N 1
ATOM 1409 C CA . THR A 1 193 ? -41.636 -2.979 58.536 1.00 98.00 193 THR A CA 1
ATOM 1410 C C . THR A 1 193 ? -40.327 -3.633 58.073 1.00 98.00 193 THR A C 1
ATOM 1412 O O . THR A 1 193 ? -39.700 -3.159 57.124 1.00 98.00 193 THR A O 1
ATOM 1415 N N . ALA A 1 194 ? -39.882 -4.706 58.734 1.00 98.00 194 ALA A N 1
ATOM 1416 C CA . ALA A 1 194 ? -38.685 -5.451 58.344 1.00 98.00 194 ALA A CA 1
ATOM 1417 C C . ALA A 1 194 ? -38.905 -6.272 57.061 1.00 98.00 194 ALA A C 1
ATOM 1419 O O . ALA A 1 194 ? -38.032 -6.279 56.196 1.00 98.00 194 ALA A O 1
ATOM 1420 N N . LEU A 1 195 ? -40.075 -6.902 56.911 1.00 97.94 195 LEU A N 1
ATOM 1421 C CA . LEU A 1 195 ? -40.451 -7.662 55.715 1.00 97.94 195 LEU A CA 1
ATOM 1422 C C . LEU A 1 195 ? -40.601 -6.758 54.484 1.00 97.94 195 LEU A C 1
ATOM 1424 O O . LEU A 1 195 ? -40.067 -7.095 53.433 1.00 97.94 195 LEU A O 1
ATOM 1428 N N . GLN A 1 196 ? -41.222 -5.579 54.617 1.00 98.31 196 GLN A N 1
ATOM 1429 C CA . GLN A 1 196 ? -41.288 -4.608 53.517 1.00 98.31 196 GLN A CA 1
ATOM 1430 C C . GLN A 1 196 ? -39.880 -4.184 53.058 1.00 98.31 196 GLN A C 1
ATOM 1432 O O . GLN A 1 196 ? -39.592 -4.170 51.864 1.00 98.31 196 GLN A O 1
ATOM 1437 N N . LYS A 1 197 ? -38.976 -3.888 54.002 1.00 98.44 197 LYS A N 1
ATOM 1438 C CA . LYS A 1 197 ? -37.585 -3.517 53.687 1.00 98.44 197 LYS A CA 1
ATOM 1439 C C . LYS A 1 197 ? -36.787 -4.658 53.056 1.00 98.44 197 LYS A C 1
ATOM 1441 O O . LYS A 1 197 ? -35.891 -4.387 52.262 1.00 98.44 197 LYS A O 1
ATOM 1446 N N . LEU A 1 198 ? -37.099 -5.908 53.400 1.00 98.06 198 LEU A N 1
ATOM 1447 C CA . LEU A 1 198 ? -36.527 -7.079 52.741 1.00 98.06 198 LEU A CA 1
ATOM 1448 C C . LEU A 1 198 ? -37.006 -7.164 51.285 1.00 98.06 198 LEU A C 1
ATOM 1450 O O . LEU A 1 198 ? -36.171 -7.242 50.394 1.00 98.06 198 LEU A O 1
ATOM 1454 N N . GLU A 1 199 ? -38.311 -7.035 51.031 1.00 98.12 199 GLU A N 1
ATOM 1455 C CA . GLU A 1 199 ? -38.883 -7.063 49.675 1.00 98.12 199 GLU A CA 1
ATOM 1456 C C . GLU A 1 199 ? -38.361 -5.906 48.790 1.00 98.12 199 GLU A C 1
ATOM 1458 O O . GLU A 1 199 ? -38.125 -6.074 47.591 1.00 98.12 199 GLU A O 1
ATOM 1463 N N . GLU A 1 200 ? -38.147 -4.720 49.370 1.00 98.06 200 GLU A N 1
ATOM 1464 C CA . GLU A 1 200 ? -37.508 -3.577 48.699 1.00 98.06 200 GLU A CA 1
ATOM 1465 C C . GLU A 1 200 ? -36.027 -3.849 48.369 1.00 98.06 200 GLU A C 1
ATOM 1467 O O . GLU A 1 200 ? -35.573 -3.532 47.266 1.00 98.06 200 GLU A O 1
ATOM 1472 N N . ALA A 1 201 ? -35.280 -4.478 49.284 1.00 98.06 201 ALA A N 1
ATOM 1473 C CA . ALA A 1 201 ? -33.880 -4.850 49.068 1.00 98.06 201 ALA A CA 1
ATOM 1474 C C . ALA A 1 201 ? -33.717 -5.995 48.051 1.00 98.06 201 ALA A C 1
ATOM 1476 O O . ALA A 1 201 ? -32.805 -5.948 47.225 1.00 98.06 201 ALA A O 1
ATOM 1477 N N . GLU A 1 202 ? -34.611 -6.987 48.065 1.00 97.75 202 GLU A N 1
ATOM 1478 C CA . GLU A 1 202 ? -34.652 -8.082 47.089 1.00 97.75 202 GLU A CA 1
ATOM 1479 C C . GLU A 1 202 ? -34.883 -7.540 45.674 1.00 97.75 202 GLU A C 1
ATOM 1481 O O . GLU A 1 202 ? -34.107 -7.847 44.773 1.00 97.75 202 GLU A O 1
ATOM 1486 N N . LYS A 1 203 ? -35.859 -6.639 45.481 1.00 98.19 203 LYS A N 1
ATOM 1487 C CA . LYS A 1 203 ? -36.092 -5.974 44.183 1.00 98.19 203 LYS A CA 1
ATOM 1488 C C . LYS A 1 203 ? -34.875 -5.181 43.703 1.00 98.19 203 LYS A C 1
ATOM 1490 O O . LYS A 1 203 ? -34.528 -5.258 42.526 1.00 98.19 203 LYS A O 1
ATOM 1495 N N . ALA A 1 204 ? -34.204 -4.456 44.600 1.00 98.12 204 ALA A N 1
ATOM 1496 C CA . ALA A 1 204 ? -32.989 -3.714 44.264 1.00 98.12 204 ALA A CA 1
ATOM 1497 C C . ALA A 1 204 ? -31.816 -4.639 43.875 1.00 98.12 204 ALA A C 1
ATOM 1499 O O . ALA A 1 204 ? -31.046 -4.307 42.971 1.00 98.12 204 ALA A O 1
ATOM 1500 N N . ALA A 1 205 ? -31.693 -5.811 44.508 1.00 98.25 205 ALA A N 1
ATOM 1501 C CA . ALA A 1 205 ? -30.718 -6.833 44.127 1.00 98.25 205 ALA A CA 1
ATOM 1502 C C . ALA A 1 205 ? -31.044 -7.443 42.751 1.00 98.25 205 ALA A C 1
ATOM 1504 O O . ALA A 1 205 ? -30.158 -7.540 41.902 1.00 98.25 205 ALA A O 1
ATOM 1505 N N . ASP A 1 206 ? -32.317 -7.755 42.495 1.00 98.06 206 ASP A N 1
ATOM 1506 C CA . ASP A 1 206 ? -32.822 -8.274 41.217 1.00 98.06 206 ASP A CA 1
ATOM 1507 C C . ASP A 1 206 ? -32.543 -7.305 40.050 1.00 98.06 206 ASP A C 1
ATOM 1509 O O . ASP A 1 206 ? -32.098 -7.702 38.970 1.00 98.06 206 ASP A O 1
ATOM 1513 N N . GLU A 1 207 ? -32.754 -6.002 40.266 1.00 97.94 207 GLU A N 1
ATOM 1514 C CA . GLU A 1 207 ? -32.417 -4.951 39.298 1.00 97.94 207 GLU A CA 1
ATOM 1515 C C . GLU A 1 207 ? -30.900 -4.798 39.104 1.00 97.94 207 GLU A C 1
ATOM 1517 O O . GLU A 1 207 ? -30.440 -4.617 37.971 1.00 97.94 207 GLU A O 1
ATOM 1522 N N . SER A 1 208 ? -30.111 -4.943 40.174 1.00 98.00 208 SER A N 1
ATOM 1523 C CA . SER A 1 208 ? -28.645 -4.927 40.112 1.00 98.00 208 SER A CA 1
ATOM 1524 C C . SER A 1 208 ? -28.087 -6.106 39.303 1.00 98.00 208 SER A C 1
ATOM 1526 O O . SER A 1 208 ? -27.248 -5.901 38.424 1.00 98.00 208 SER A O 1
ATOM 1528 N N . GLU A 1 209 ? -28.603 -7.323 39.505 1.00 98.12 209 GLU A N 1
ATOM 1529 C CA . GLU A 1 209 ? -28.181 -8.521 38.766 1.00 98.12 209 GLU A CA 1
ATOM 1530 C C . GLU A 1 209 ? -28.519 -8.414 37.267 1.00 98.12 209 GLU A C 1
ATOM 1532 O O . GLU A 1 209 ? -27.700 -8.744 36.402 1.00 98.12 209 GLU A O 1
ATOM 1537 N N . ARG A 1 210 ? -29.702 -7.877 36.935 1.00 98.19 210 ARG A N 1
ATOM 1538 C CA . ARG A 1 210 ? -30.089 -7.568 35.546 1.00 98.19 210 ARG A CA 1
ATOM 1539 C C . ARG A 1 210 ? -29.152 -6.523 34.931 1.00 98.19 210 ARG A C 1
ATOM 1541 O O . ARG A 1 210 ? -28.734 -6.684 33.784 1.00 98.19 210 ARG A O 1
ATOM 1548 N N . GLY A 1 211 ? -28.780 -5.490 35.691 1.00 98.19 211 GLY A N 1
ATOM 1549 C CA . GLY A 1 211 ? -27.780 -4.497 35.288 1.00 98.19 211 GLY A CA 1
ATOM 1550 C C . GLY A 1 211 ? -26.410 -5.122 35.007 1.00 98.19 211 GLY A C 1
ATOM 1551 O O . GLY A 1 211 ? -25.833 -4.881 33.945 1.00 98.19 211 GLY A O 1
ATOM 1552 N N . MET A 1 212 ? -25.931 -5.986 35.907 1.00 97.94 212 MET A N 1
ATOM 1553 C CA . MET A 1 212 ? -24.669 -6.719 35.772 1.00 97.94 212 MET A CA 1
ATOM 1554 C C . MET A 1 212 ? -24.641 -7.570 34.495 1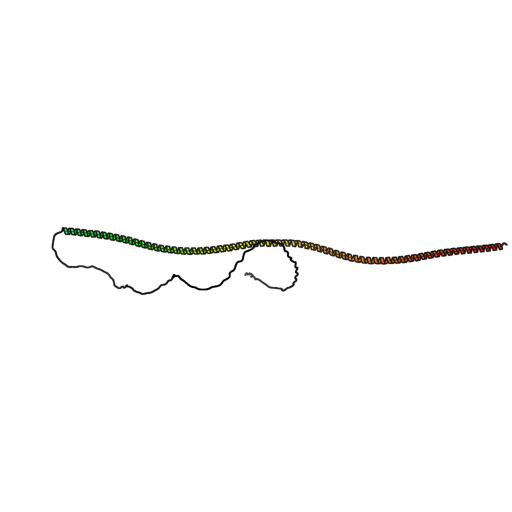.00 97.94 212 MET A C 1
ATOM 1556 O O . MET A 1 212 ? -23.722 -7.423 33.693 1.00 97.94 212 MET A O 1
ATOM 1560 N N . LYS A 1 213 ? -25.683 -8.373 34.241 1.00 98.50 213 LYS A N 1
ATOM 1561 C CA . LYS A 1 213 ? -25.801 -9.211 33.031 1.00 98.50 213 LYS A CA 1
ATOM 1562 C C . LYS A 1 213 ? -25.823 -8.398 31.729 1.00 98.50 213 LYS A C 1
ATOM 1564 O O . LYS A 1 213 ? -25.289 -8.833 30.709 1.00 98.50 213 LYS A O 1
ATOM 1569 N N . VAL A 1 214 ? -26.404 -7.195 31.744 1.00 98.50 214 VAL A N 1
ATOM 1570 C CA . VAL A 1 214 ? -26.374 -6.277 30.588 1.00 98.50 214 VAL A CA 1
ATOM 1571 C C . VAL A 1 214 ? -24.983 -5.669 30.375 1.00 98.50 214 VAL A C 1
ATOM 1573 O O . VAL A 1 214 ? -24.602 -5.444 29.227 1.00 98.50 214 VAL A O 1
ATOM 1576 N N . ILE A 1 215 ? -24.217 -5.413 31.439 1.00 98.38 215 ILE A N 1
ATOM 1577 C CA . ILE A 1 215 ? -22.827 -4.935 31.348 1.00 98.38 215 ILE A CA 1
ATOM 1578 C C . ILE A 1 215 ? -21.905 -6.058 30.854 1.00 98.38 215 ILE A C 1
ATOM 1580 O O . ILE A 1 215 ? -21.144 -5.844 29.913 1.00 98.38 215 ILE A O 1
ATOM 1584 N N . GLU A 1 216 ? -22.032 -7.265 31.405 1.00 98.06 216 GLU A N 1
ATOM 1585 C CA . GLU A 1 216 ? -21.303 -8.466 30.981 1.00 98.06 216 GLU A CA 1
ATOM 1586 C C . GLU A 1 216 ? -21.518 -8.758 29.485 1.00 98.06 216 GLU A C 1
ATOM 1588 O O . GLU A 1 216 ? -20.561 -8.871 28.721 1.00 98.06 216 GLU A O 1
ATOM 1593 N N . SER A 1 217 ? -22.776 -8.759 29.026 1.00 98.44 217 SER A N 1
ATOM 1594 C CA . SER A 1 217 ? -23.109 -8.986 27.612 1.00 98.44 217 SER A CA 1
ATOM 1595 C C . SER A 1 217 ? -22.737 -7.817 26.680 1.00 98.44 217 SER A C 1
ATOM 1597 O O . SER A 1 217 ? -22.877 -7.941 25.459 1.00 98.44 217 SER A O 1
ATOM 1599 N N . ARG A 1 218 ? -22.280 -6.674 27.211 1.00 98.56 218 ARG A N 1
ATOM 1600 C CA . ARG A 1 218 ? -21.610 -5.621 26.425 1.00 98.56 218 ARG A CA 1
ATOM 1601 C C . ARG A 1 218 ? -20.112 -5.882 26.366 1.00 98.56 218 ARG A C 1
ATOM 1603 O O . ARG A 1 218 ? -19.593 -6.004 25.266 1.00 98.56 218 ARG A O 1
ATOM 1610 N N . ALA A 1 219 ? -19.475 -6.089 27.521 1.00 98.44 219 ALA A N 1
ATOM 1611 C CA . ALA A 1 219 ? -18.050 -6.393 27.625 1.00 98.44 219 ALA A CA 1
ATOM 1612 C C . ALA A 1 219 ? -17.640 -7.566 26.716 1.00 98.44 219 ALA A C 1
ATOM 1614 O O . ALA A 1 219 ? -16.706 -7.423 25.942 1.00 98.44 219 ALA A O 1
ATOM 1615 N N . GLN A 1 220 ? -18.403 -8.666 26.710 1.00 98.50 220 GLN A N 1
ATOM 1616 C CA . GLN A 1 220 ? -18.168 -9.809 25.812 1.00 98.50 220 GLN A CA 1
ATOM 1617 C C . GLN A 1 220 ? -18.161 -9.415 24.321 1.00 98.50 220 GLN A C 1
ATOM 1619 O O . GLN A 1 220 ? -17.288 -9.847 23.578 1.00 98.50 220 GLN A O 1
ATOM 1624 N N . LYS A 1 221 ? -19.094 -8.558 23.879 1.00 98.56 221 LYS A N 1
ATOM 1625 C CA . LYS A 1 221 ? -19.188 -8.115 22.472 1.00 98.56 221 LYS A CA 1
ATOM 1626 C C . LYS A 1 221 ? -18.122 -7.089 22.101 1.00 98.56 221 LYS A C 1
ATOM 1628 O O . LYS A 1 221 ? -17.702 -7.033 20.947 1.00 98.56 221 LYS A O 1
ATOM 1633 N N . ASP A 1 222 ? -17.726 -6.248 23.051 1.00 98.38 222 ASP A N 1
ATOM 1634 C CA . ASP A 1 222 ? -16.635 -5.298 22.859 1.00 98.38 222 ASP A CA 1
ATOM 1635 C C . ASP A 1 222 ? -15.279 -6.033 22.802 1.00 98.38 222 ASP A C 1
ATOM 1637 O O . ASP A 1 222 ? -14.439 -5.654 21.989 1.00 98.38 222 ASP A O 1
ATOM 1641 N N . GLU A 1 223 ? -15.114 -7.136 23.546 1.00 98.56 223 GLU A N 1
ATOM 1642 C CA . GLU A 1 223 ? -13.952 -8.040 23.482 1.00 98.56 223 GLU A CA 1
ATOM 1643 C C . GLU A 1 223 ? -13.894 -8.814 22.149 1.00 98.56 223 GLU A C 1
ATOM 1645 O O . GLU A 1 223 ? -12.911 -8.687 21.422 1.00 98.56 223 GLU A O 1
ATOM 1650 N N . GLU A 1 224 ? -14.973 -9.511 21.752 1.00 98.44 224 GLU A N 1
ATOM 1651 C CA . GLU A 1 224 ? -15.100 -10.190 20.440 1.00 98.44 224 GLU A CA 1
ATOM 1652 C C . GLU A 1 224 ? -14.743 -9.246 19.276 1.00 98.44 224 GLU A C 1
ATOM 1654 O O . GLU A 1 224 ? -14.051 -9.600 18.318 1.00 98.44 224 GLU A O 1
ATOM 1659 N N . LYS A 1 225 ? -15.211 -7.997 19.362 1.00 98.62 225 LYS A N 1
ATOM 1660 C CA . LYS A 1 225 ? -14.920 -6.954 18.381 1.00 98.62 225 LYS A CA 1
ATOM 1661 C C . LYS A 1 225 ? -13.462 -6.492 18.439 1.00 98.62 225 LYS A C 1
ATOM 1663 O O . LYS A 1 225 ? -12.905 -6.181 17.385 1.00 98.62 225 LYS A O 1
ATOM 1668 N N . MET A 1 226 ? -12.849 -6.439 19.622 1.00 98.44 226 MET A N 1
ATOM 1669 C CA . MET A 1 226 ? -11.436 -6.094 19.787 1.00 98.44 226 MET A CA 1
ATOM 1670 C C . MET A 1 226 ? -10.533 -7.154 19.148 1.00 98.44 226 MET A C 1
ATOM 1672 O O . MET A 1 226 ? -9.641 -6.788 18.386 1.00 98.44 226 MET A O 1
ATOM 1676 N N . GLU A 1 227 ? -10.816 -8.444 19.359 1.00 98.56 227 GLU A N 1
ATOM 1677 C CA . GLU A 1 227 ? -10.098 -9.557 18.717 1.00 98.56 227 GLU A CA 1
ATOM 1678 C C . GLU A 1 227 ? -10.165 -9.464 17.183 1.00 98.56 227 GLU A C 1
ATOM 1680 O O . GLU A 1 227 ? -9.136 -9.498 16.502 1.00 98.56 227 GLU A O 1
ATOM 1685 N N . ILE A 1 228 ? -11.366 -9.259 16.624 1.00 98.44 228 ILE A N 1
ATOM 1686 C CA . ILE A 1 228 ? -11.567 -9.094 15.173 1.00 98.44 228 ILE A CA 1
ATOM 1687 C C . ILE A 1 228 ? -10.787 -7.880 14.639 1.00 98.44 228 ILE A C 1
ATOM 1689 O O . ILE A 1 228 ? -10.165 -7.961 13.576 1.00 98.44 228 ILE A O 1
ATOM 1693 N N . GLN A 1 229 ? -10.786 -6.759 15.367 1.00 98.44 229 GLN A N 1
ATOM 1694 C CA . GLN A 1 229 ? -10.030 -5.564 14.981 1.00 98.44 229 GLN A CA 1
ATOM 1695 C C . GLN A 1 229 ? -8.510 -5.763 15.098 1.00 98.44 229 GLN A C 1
ATOM 1697 O O . GLN A 1 229 ? -7.768 -5.221 14.278 1.00 98.44 229 GLN A O 1
ATOM 1702 N N . GLU A 1 230 ? -8.029 -6.565 16.051 1.00 98.62 230 GLU A N 1
ATOM 1703 C CA . GLU A 1 230 ? -6.606 -6.894 16.171 1.00 98.62 230 GLU A CA 1
ATOM 1704 C C . GLU A 1 230 ? -6.132 -7.809 15.028 1.00 98.62 230 GLU A C 1
ATOM 1706 O O . GLU A 1 230 ? -5.040 -7.606 14.493 1.00 98.62 230 GLU A O 1
ATOM 1711 N N . ILE A 1 231 ? -6.962 -8.770 14.599 1.00 98.69 231 ILE A N 1
ATOM 1712 C CA . ILE A 1 231 ? -6.700 -9.614 13.420 1.00 98.69 231 ILE A CA 1
ATOM 1713 C C . ILE A 1 231 ? -6.623 -8.745 12.157 1.00 98.69 231 ILE A C 1
ATOM 1715 O O . ILE A 1 231 ? -5.612 -8.780 11.457 1.00 98.69 231 ILE A O 1
ATOM 1719 N N . GLN A 1 232 ? -7.620 -7.885 11.917 1.00 98.50 232 GLN A N 1
ATOM 1720 C CA . GLN A 1 232 ? -7.621 -6.960 10.773 1.00 98.50 232 GLN A CA 1
ATOM 1721 C C . GLN A 1 232 ? -6.410 -6.010 10.785 1.00 98.50 232 GLN A C 1
ATOM 1723 O O . GLN A 1 232 ? -5.849 -5.702 9.734 1.00 98.50 232 GLN A O 1
ATOM 1728 N N . LEU A 1 233 ? -5.960 -5.571 11.966 1.00 98.50 233 LEU A N 1
ATOM 1729 C CA . LEU A 1 233 ? -4.757 -4.748 12.113 1.00 98.50 233 LEU A CA 1
ATOM 1730 C C . LEU A 1 233 ? -3.466 -5.524 11.792 1.00 98.50 233 LEU A C 1
ATOM 1732 O O . LEU A 1 233 ? -2.538 -4.940 11.231 1.00 98.50 233 LEU A O 1
ATOM 1736 N N . LYS A 1 234 ? -3.388 -6.817 12.132 1.00 98.69 234 LYS A N 1
ATOM 1737 C CA . LYS A 1 234 ? -2.262 -7.700 11.771 1.00 98.69 234 LYS A CA 1
ATOM 1738 C C . LYS A 1 234 ? -2.229 -7.958 10.262 1.00 98.69 234 LYS A C 1
ATOM 1740 O O . LYS A 1 234 ? -1.183 -7.785 9.644 1.00 98.69 234 LYS A O 1
ATOM 1745 N N . GLU A 1 235 ? -3.375 -8.267 9.656 1.00 98.44 235 GLU A N 1
ATOM 1746 C CA . GLU A 1 235 ? -3.513 -8.441 8.202 1.00 98.44 235 GLU A CA 1
ATOM 1747 C C . GLU A 1 235 ? -3.119 -7.169 7.434 1.00 98.44 235 GLU A C 1
ATOM 1749 O O . GLU A 1 235 ? -2.301 -7.230 6.517 1.00 98.44 235 GLU A O 1
ATOM 1754 N N . ALA A 1 236 ? -3.625 -6.001 7.845 1.00 98.38 236 ALA A N 1
ATOM 1755 C CA . ALA A 1 236 ? -3.302 -4.723 7.208 1.00 98.38 236 ALA A CA 1
ATOM 1756 C C . ALA A 1 236 ? -1.806 -4.366 7.300 1.00 98.38 236 ALA A C 1
ATOM 1758 O O . ALA A 1 236 ? -1.244 -3.843 6.337 1.00 98.38 236 ALA A O 1
ATOM 1759 N N . LYS A 1 237 ? -1.146 -4.679 8.427 1.00 98.69 237 LYS A N 1
ATOM 1760 C CA . LYS A 1 237 ? 0.310 -4.516 8.582 1.00 98.69 237 LYS A CA 1
ATOM 1761 C C . LYS A 1 237 ? 1.080 -5.433 7.642 1.00 98.69 237 LYS A C 1
ATOM 1763 O O . LYS A 1 237 ? 1.924 -4.942 6.901 1.00 98.69 237 LYS A O 1
ATOM 1768 N N . HIS A 1 238 ? 0.745 -6.721 7.605 1.00 98.69 238 HIS A N 1
ATOM 1769 C CA . HIS A 1 238 ? 1.411 -7.657 6.703 1.00 98.69 238 HIS A CA 1
ATOM 1770 C C . HIS A 1 238 ? 1.214 -7.284 5.232 1.00 98.69 238 HIS A C 1
ATOM 1772 O O . HIS A 1 238 ? 2.164 -7.394 4.472 1.00 98.69 238 HIS A O 1
ATOM 1778 N N . ILE A 1 239 ? 0.046 -6.768 4.829 1.00 98.62 239 ILE A N 1
ATOM 1779 C CA . ILE A 1 239 ? -0.185 -6.260 3.464 1.00 98.62 239 ILE A CA 1
ATOM 1780 C C . ILE A 1 239 ? 0.706 -5.044 3.146 1.00 98.62 239 ILE A C 1
ATOM 1782 O O . ILE A 1 239 ? 1.206 -4.948 2.024 1.00 98.62 239 ILE A O 1
ATOM 1786 N N . ALA A 1 240 ? 0.942 -4.145 4.109 1.00 98.69 240 ALA A N 1
ATOM 1787 C CA . ALA A 1 240 ? 1.869 -3.021 3.943 1.00 98.69 240 ALA A CA 1
ATOM 1788 C C . ALA A 1 240 ? 3.334 -3.493 3.849 1.00 98.69 240 ALA A C 1
ATOM 1790 O O . ALA A 1 240 ? 4.019 -3.160 2.886 1.00 98.69 240 ALA A O 1
ATOM 1791 N N . GLU A 1 241 ? 3.777 -4.362 4.762 1.00 98.56 241 GLU A N 1
ATOM 1792 C CA . GLU A 1 241 ? 5.106 -5.003 4.742 1.00 98.56 241 GLU A CA 1
ATOM 1793 C C . GLU A 1 241 ? 5.348 -5.789 3.434 1.00 98.56 241 GLU A C 1
ATOM 1795 O O . GLU A 1 241 ? 6.460 -5.844 2.903 1.00 98.56 241 GLU A O 1
ATOM 1800 N N . ASP A 1 242 ? 4.296 -6.391 2.877 1.00 98.62 242 ASP A N 1
ATOM 1801 C CA . ASP A 1 242 ? 4.304 -7.057 1.577 1.00 98.62 242 ASP A CA 1
ATOM 1802 C C . ASP A 1 242 ? 4.380 -6.099 0.391 1.00 98.62 242 ASP A C 1
ATOM 1804 O O . ASP A 1 242 ? 4.848 -6.507 -0.674 1.00 98.62 242 ASP A O 1
ATOM 1808 N N . ALA A 1 243 ? 3.872 -4.876 0.527 1.00 98.62 243 ALA A N 1
ATOM 1809 C CA . ALA A 1 243 ? 3.946 -3.852 -0.506 1.00 98.62 243 ALA A CA 1
ATOM 1810 C C . ALA A 1 243 ? 5.333 -3.201 -0.499 1.00 98.62 243 ALA A C 1
ATOM 1812 O O . ALA A 1 243 ? 5.983 -3.158 -1.542 1.00 98.62 243 ALA A O 1
ATOM 1813 N N . ASP A 1 244 ? 5.832 -2.806 0.674 1.00 98.62 244 ASP A N 1
ATOM 1814 C CA . ASP A 1 244 ? 7.139 -2.165 0.848 1.00 98.62 244 ASP A CA 1
ATOM 1815 C C . ASP A 1 244 ? 8.281 -3.063 0.349 1.00 98.62 244 ASP A C 1
ATOM 1817 O O . ASP A 1 244 ? 9.123 -2.618 -0.433 1.00 98.62 244 ASP A O 1
ATOM 1821 N N . ARG A 1 245 ? 8.252 -4.368 0.663 1.00 98.69 245 ARG A N 1
ATOM 1822 C CA . ARG A 1 245 ? 9.220 -5.339 0.112 1.00 98.69 245 ARG A CA 1
ATOM 1823 C C . ARG A 1 245 ? 9.186 -5.418 -1.420 1.00 98.69 245 ARG A C 1
ATOM 1825 O O . ARG A 1 245 ? 10.237 -5.526 -2.051 1.00 98.69 245 ARG A O 1
ATOM 1832 N N . LYS A 1 246 ? 7.999 -5.335 -2.034 1.00 98.75 246 LYS A N 1
ATOM 1833 C CA . LYS A 1 246 ? 7.844 -5.330 -3.502 1.00 98.75 246 LYS A CA 1
ATOM 1834 C C . LYS A 1 246 ? 8.321 -4.007 -4.110 1.00 98.75 246 LYS A C 1
ATOM 1836 O O . LYS A 1 246 ? 8.948 -4.032 -5.168 1.00 98.75 246 LYS A O 1
ATOM 1841 N N . TYR A 1 247 ? 8.094 -2.875 -3.441 1.00 98.69 247 TYR A N 1
ATOM 1842 C CA . TYR A 1 247 ? 8.629 -1.576 -3.857 1.00 98.69 247 TYR A CA 1
ATOM 1843 C C . TYR A 1 247 ? 10.160 -1.532 -3.781 1.00 98.69 247 TYR A C 1
ATOM 1845 O O . TYR A 1 247 ? 10.788 -1.088 -4.740 1.00 98.69 247 TYR A O 1
ATOM 1853 N N . GLU A 1 248 ? 10.776 -2.067 -2.721 1.00 98.69 248 GLU A N 1
ATOM 1854 C CA . GLU A 1 248 ? 12.236 -2.213 -2.640 1.00 98.69 248 GLU A CA 1
ATOM 1855 C C . GLU A 1 248 ? 12.799 -3.082 -3.774 1.00 98.69 248 GLU A C 1
ATOM 1857 O O . GLU A 1 248 ? 13.793 -2.717 -4.402 1.00 98.69 248 GLU A O 1
ATOM 1862 N N . GLU A 1 249 ? 12.170 -4.223 -4.071 1.00 98.62 249 GLU A N 1
ATOM 1863 C CA . GLU A 1 249 ? 12.578 -5.072 -5.193 1.00 98.62 249 GLU A CA 1
ATOM 1864 C C . GLU A 1 249 ? 12.503 -4.350 -6.544 1.00 98.62 249 GLU A C 1
ATOM 1866 O O . GLU A 1 249 ? 13.396 -4.519 -7.376 1.00 98.62 249 GLU A O 1
ATOM 1871 N N . VAL A 1 250 ? 11.444 -3.570 -6.782 1.00 98.62 250 VAL A N 1
ATOM 1872 C CA . VAL A 1 250 ? 11.276 -2.791 -8.018 1.00 98.62 250 VAL A CA 1
ATOM 1873 C C . VAL A 1 250 ? 12.301 -1.661 -8.092 1.00 98.62 250 VAL A C 1
ATOM 1875 O O . VAL A 1 250 ? 12.942 -1.516 -9.129 1.00 98.62 250 VAL A O 1
ATOM 1878 N N . ALA A 1 251 ? 12.536 -0.927 -7.001 1.00 98.56 251 ALA A N 1
ATOM 1879 C CA . ALA A 1 251 ? 13.538 0.139 -6.946 1.00 98.56 251 ALA A CA 1
ATOM 1880 C C . ALA A 1 251 ? 14.960 -0.385 -7.228 1.00 98.56 251 ALA A C 1
ATOM 1882 O O . ALA A 1 251 ? 15.694 0.201 -8.020 1.00 98.56 251 ALA A O 1
ATOM 1883 N N . ARG A 1 252 ? 15.333 -1.541 -6.658 1.00 98.75 252 ARG A N 1
ATOM 1884 C CA . ARG A 1 252 ? 16.632 -2.188 -6.930 1.00 98.75 252 ARG A CA 1
ATOM 1885 C C . ARG A 1 252 ? 16.774 -2.634 -8.392 1.00 98.75 252 ARG A C 1
ATOM 1887 O O . ARG A 1 252 ? 17.863 -2.534 -8.945 1.00 98.75 252 ARG A O 1
ATOM 1894 N N . LYS A 1 253 ? 15.694 -3.117 -9.021 1.00 98.69 253 LYS A N 1
ATOM 1895 C CA . LYS A 1 253 ? 15.677 -3.500 -10.450 1.00 98.69 253 LYS A CA 1
ATOM 1896 C C . LYS A 1 253 ? 15.761 -2.273 -11.366 1.00 98.69 253 LYS A C 1
ATOM 1898 O O . LYS A 1 253 ? 16.455 -2.327 -12.374 1.00 98.69 253 LYS A O 1
ATOM 1903 N N . LEU A 1 254 ? 15.098 -1.178 -10.992 1.00 98.50 254 LEU A N 1
ATOM 1904 C CA . LEU A 1 254 ? 15.095 0.090 -11.722 1.00 98.50 254 LEU A CA 1
ATOM 1905 C C . LEU A 1 254 ? 16.509 0.686 -11.826 1.00 98.50 254 LEU A C 1
ATOM 1907 O O . LEU A 1 254 ? 16.960 0.911 -12.942 1.00 98.50 254 LEU A O 1
ATOM 1911 N N . VAL A 1 255 ? 17.258 0.774 -10.720 1.00 98.75 255 VAL A N 1
ATOM 1912 C CA . VAL A 1 255 ? 18.653 1.276 -10.716 1.00 98.75 255 VAL A CA 1
ATOM 1913 C C . VAL A 1 255 ? 19.594 0.451 -11.612 1.00 98.75 255 VAL A C 1
ATOM 1915 O O . VAL A 1 255 ? 20.513 0.992 -12.223 1.00 98.75 255 VAL A O 1
ATOM 1918 N N . ILE A 1 256 ? 19.374 -0.865 -11.727 1.00 98.69 256 ILE A N 1
ATOM 1919 C CA . ILE A 1 256 ? 20.154 -1.716 -12.644 1.00 98.69 256 ILE A CA 1
ATOM 1920 C C . ILE A 1 256 ? 19.829 -1.367 -14.103 1.00 98.69 256 ILE A C 1
ATOM 1922 O O . ILE A 1 256 ? 20.744 -1.216 -14.908 1.00 98.69 256 ILE A O 1
ATOM 1926 N N . ILE A 1 257 ? 18.543 -1.203 -14.429 1.00 98.69 257 ILE A N 1
ATOM 1927 C CA . ILE A 1 257 ? 18.076 -0.871 -15.784 1.00 98.69 257 ILE A CA 1
ATOM 1928 C C . ILE A 1 257 ? 18.515 0.539 -16.197 1.00 98.69 257 ILE A C 1
ATOM 1930 O O . ILE A 1 257 ? 18.935 0.715 -17.334 1.00 98.69 257 ILE A O 1
ATOM 1934 N N . GLU A 1 258 ? 18.475 1.517 -15.289 1.00 98.56 258 GLU A N 1
ATOM 1935 C CA . GLU A 1 258 ? 19.015 2.866 -15.515 1.00 98.56 258 GLU A CA 1
ATOM 1936 C C . GLU A 1 258 ? 20.507 2.794 -15.865 1.00 98.56 258 GLU A C 1
ATOM 1938 O O . GLU A 1 258 ? 20.931 3.319 -16.890 1.00 98.56 258 GLU A O 1
ATOM 1943 N N . SER A 1 259 ? 21.294 2.037 -15.096 1.00 98.75 259 SER A N 1
ATOM 1944 C CA . SER A 1 259 ? 22.733 1.921 -15.346 1.00 98.75 259 SER A CA 1
ATOM 1945 C C . SER A 1 259 ? 23.095 1.094 -16.593 1.00 98.75 259 SER A C 1
ATOM 1947 O O . SER A 1 259 ? 24.165 1.276 -17.175 1.00 98.75 259 SER A O 1
ATOM 1949 N N . ASP A 1 260 ? 22.225 0.183 -17.039 1.00 98.69 260 ASP A N 1
ATOM 1950 C CA . ASP A 1 260 ? 22.376 -0.509 -18.329 1.00 98.69 260 ASP A CA 1
ATOM 1951 C C . ASP A 1 260 ? 21.880 0.329 -19.523 1.00 98.69 260 ASP A C 1
ATOM 1953 O O . ASP A 1 260 ? 22.375 0.132 -20.639 1.00 98.69 260 ASP A O 1
ATOM 1957 N N . LEU A 1 261 ? 20.965 1.281 -19.296 1.00 98.62 261 LEU A N 1
ATOM 1958 C CA . LEU A 1 261 ? 20.551 2.291 -20.273 1.00 98.62 261 LEU A CA 1
ATOM 1959 C C . LEU A 1 261 ? 21.679 3.298 -20.526 1.00 98.62 261 LEU A C 1
ATOM 1961 O O . LEU A 1 261 ? 22.058 3.458 -21.682 1.00 98.62 261 LEU A O 1
ATOM 1965 N N . GLU A 1 262 ? 22.297 3.854 -19.476 1.00 98.69 262 GLU A N 1
ATOM 1966 C CA . GLU A 1 262 ? 23.488 4.724 -19.583 1.00 98.69 262 GLU A CA 1
ATOM 1967 C C . GLU A 1 262 ? 24.568 4.066 -20.467 1.00 98.69 262 GLU A C 1
ATOM 1969 O O . GLU A 1 262 ? 25.017 4.625 -21.468 1.00 98.69 262 GLU A O 1
ATOM 1974 N N . ARG A 1 263 ? 24.902 2.797 -20.181 1.00 98.75 263 ARG A N 1
ATOM 1975 C CA . ARG A 1 263 ? 25.850 1.999 -20.985 1.00 98.75 263 ARG A CA 1
ATOM 1976 C C . ARG A 1 263 ? 25.387 1.758 -22.419 1.00 98.75 263 ARG A C 1
ATOM 1978 O O . ARG A 1 263 ? 26.212 1.427 -23.270 1.00 98.75 263 ARG A O 1
ATOM 1985 N N . ALA A 1 264 ? 24.087 1.749 -22.700 1.00 98.50 264 ALA A N 1
ATOM 1986 C CA . ALA A 1 264 ? 23.559 1.591 -24.055 1.00 98.50 264 ALA A CA 1
ATOM 1987 C C . ALA A 1 264 ? 23.644 2.906 -24.841 1.00 98.50 264 ALA A C 1
ATOM 1989 O O . ALA A 1 264 ? 24.045 2.872 -26.004 1.00 98.50 264 ALA A O 1
ATOM 1990 N N . GLU A 1 265 ? 23.356 4.032 -24.191 1.00 98.62 265 GLU A N 1
ATOM 1991 C CA . GLU A 1 265 ? 23.440 5.383 -24.749 1.00 98.62 265 GLU A CA 1
ATOM 1992 C C . GLU A 1 265 ? 24.898 5.751 -25.079 1.00 98.62 265 GLU A C 1
ATOM 1994 O O . GLU A 1 265 ? 25.189 6.038 -26.239 1.00 98.62 265 GLU A O 1
ATOM 1999 N N . GLU A 1 266 ? 25.850 5.557 -24.153 1.00 98.56 266 GLU A N 1
ATOM 2000 C CA . GLU A 1 266 ? 27.297 5.736 -24.415 1.00 98.56 266 GLU A CA 1
ATOM 2001 C C . GLU A 1 266 ? 27.780 4.942 -25.647 1.00 98.56 266 GLU A C 1
ATOM 2003 O O . GLU A 1 266 ? 28.583 5.415 -26.455 1.00 98.56 266 GLU A O 1
ATOM 2008 N N . ARG A 1 267 ? 27.291 3.703 -25.818 1.00 98.56 267 ARG A N 1
ATOM 2009 C CA . ARG A 1 267 ? 27.642 2.850 -26.968 1.00 98.56 267 ARG A CA 1
ATOM 2010 C C . ARG A 1 267 ? 26.964 3.290 -28.265 1.00 98.56 267 ARG A C 1
ATOM 2012 O O . ARG A 1 267 ? 27.540 3.053 -29.328 1.00 98.56 267 ARG A O 1
ATOM 2019 N N . ALA A 1 268 ? 25.776 3.888 -28.190 1.00 98.44 268 ALA A N 1
ATOM 2020 C CA . ALA A 1 268 ? 25.086 4.454 -29.342 1.00 98.44 268 ALA A CA 1
ATOM 2021 C C . ALA A 1 268 ? 25.822 5.705 -29.840 1.00 98.44 268 ALA A C 1
ATOM 2023 O O . ALA A 1 268 ? 26.232 5.726 -30.999 1.00 98.44 268 ALA A O 1
ATOM 2024 N N . GLU A 1 269 ? 26.124 6.663 -28.957 1.00 98.44 269 GLU A N 1
ATOM 2025 C CA . GLU A 1 269 ? 26.889 7.878 -29.289 1.00 98.44 269 GLU A CA 1
ATOM 2026 C C . GLU A 1 269 ? 28.256 7.543 -29.916 1.00 98.44 269 GLU A C 1
ATOM 2028 O O . GLU A 1 269 ? 28.617 8.060 -30.977 1.00 98.44 269 GLU A O 1
ATOM 2033 N N . LEU A 1 270 ? 28.994 6.589 -29.327 1.00 98.56 270 LEU A N 1
ATOM 2034 C CA . LEU A 1 270 ? 30.274 6.096 -29.861 1.00 98.56 270 LEU A CA 1
ATOM 2035 C C . LEU A 1 270 ? 30.159 5.344 -31.201 1.00 98.56 270 LEU A C 1
ATOM 2037 O O . LEU A 1 270 ? 31.183 5.114 -31.855 1.00 98.56 270 LEU A O 1
ATOM 2041 N N . SER A 1 271 ? 28.959 4.912 -31.594 1.00 98.25 271 SER A N 1
ATOM 2042 C CA . SER A 1 271 ? 28.692 4.316 -32.906 1.00 98.25 271 SER A CA 1
ATOM 2043 C C . SER A 1 271 ? 28.248 5.371 -33.918 1.00 98.25 271 SER A C 1
ATOM 2045 O O . SER A 1 271 ? 28.698 5.329 -35.060 1.00 98.25 271 SER A O 1
ATOM 2047 N N . GLU A 1 272 ? 27.413 6.329 -33.513 1.00 98.50 272 GLU A N 1
ATOM 2048 C CA . GLU A 1 272 ? 26.957 7.436 -34.360 1.00 98.50 272 GLU A CA 1
ATOM 2049 C C . GLU A 1 272 ? 28.121 8.348 -34.766 1.00 98.50 272 GLU A C 1
ATOM 2051 O O . GLU A 1 272 ? 28.248 8.675 -35.946 1.00 98.50 272 GLU A O 1
ATOM 2056 N N . GLY A 1 273 ? 29.043 8.649 -33.841 1.00 98.50 273 GLY A N 1
ATOM 2057 C CA . GLY A 1 273 ? 30.278 9.378 -34.151 1.00 98.50 273 GLY A CA 1
ATOM 2058 C C . GLY A 1 273 ? 31.114 8.695 -35.242 1.00 98.50 273 GLY A C 1
ATOM 2059 O O . GLY A 1 273 ? 31.499 9.336 -36.215 1.00 98.50 273 GLY A O 1
ATOM 2060 N N . LYS A 1 274 ? 31.301 7.371 -35.156 1.00 98.50 274 LYS A N 1
ATOM 2061 C CA . LYS A 1 274 ? 32.035 6.591 -36.174 1.00 98.50 274 LYS A CA 1
ATOM 2062 C C . LYS A 1 274 ? 31.308 6.524 -37.512 1.00 98.50 274 LYS A C 1
ATOM 2064 O O . LYS A 1 274 ? 31.951 6.513 -38.557 1.00 98.50 274 LYS A O 1
ATOM 2069 N N . CYS A 1 275 ? 29.975 6.478 -37.504 1.00 98.25 275 CYS A N 1
ATOM 2070 C CA . CYS A 1 275 ? 29.190 6.583 -38.732 1.00 98.25 275 CYS A CA 1
ATOM 2071 C C . CYS A 1 275 ? 29.389 7.953 -39.399 1.00 98.25 275 CYS A C 1
ATOM 2073 O O . CYS A 1 275 ? 29.580 8.002 -40.612 1.00 98.25 275 CYS A O 1
ATOM 2075 N N . ALA A 1 276 ? 29.415 9.043 -38.624 1.00 98.56 276 ALA A N 1
ATOM 2076 C CA . ALA A 1 276 ? 29.687 10.385 -39.140 1.00 98.56 276 ALA A CA 1
ATOM 2077 C C . ALA A 1 276 ? 31.116 10.519 -39.708 1.00 98.56 276 ALA A C 1
ATOM 2079 O O . ALA A 1 276 ? 31.275 11.016 -40.823 1.00 98.56 276 ALA A O 1
ATOM 2080 N N . GLU A 1 277 ? 32.134 10.010 -39.002 1.00 98.31 277 GLU A N 1
ATOM 2081 C CA . GLU A 1 277 ? 33.528 9.955 -39.480 1.00 98.31 277 GLU A CA 1
ATOM 2082 C C . GLU A 1 277 ? 33.632 9.215 -40.829 1.00 98.31 277 GLU A C 1
ATOM 2084 O O . GLU A 1 277 ? 34.130 9.765 -41.814 1.00 98.31 277 GLU A O 1
ATOM 2089 N N . LEU A 1 278 ? 33.084 7.996 -40.912 1.00 98.12 278 LEU A N 1
ATOM 2090 C CA . LEU A 1 278 ? 33.096 7.180 -42.135 1.00 98.12 278 LEU A CA 1
ATOM 2091 C C . LEU A 1 278 ? 32.288 7.810 -43.281 1.00 98.12 278 LEU A C 1
ATOM 2093 O O . LEU A 1 278 ? 32.641 7.655 -44.452 1.00 98.12 278 LEU A O 1
ATOM 2097 N N . GLU A 1 279 ? 31.220 8.546 -42.974 1.00 98.19 279 GLU A N 1
ATOM 2098 C CA . GLU A 1 279 ? 30.492 9.330 -43.968 1.00 98.19 279 GLU A CA 1
ATOM 2099 C C . GLU A 1 279 ? 31.334 10.481 -44.548 1.00 98.19 279 GLU A C 1
ATOM 2101 O O . GLU A 1 279 ? 31.232 10.765 -45.745 1.00 98.19 279 GLU A O 1
ATOM 2106 N N . GLU A 1 280 ? 32.144 11.168 -43.737 1.00 98.31 280 GLU A N 1
ATOM 2107 C CA . GLU A 1 280 ? 33.038 12.240 -44.202 1.00 98.31 280 GLU A CA 1
ATOM 2108 C C . GLU A 1 280 ? 34.224 11.701 -45.013 1.00 98.31 280 GLU A C 1
ATOM 2110 O O . GLU A 1 280 ? 34.556 12.261 -46.069 1.00 98.31 280 GLU A O 1
ATOM 2115 N N . GLU A 1 281 ? 34.789 10.559 -44.614 1.00 98.19 281 GLU A N 1
ATOM 2116 C CA . GLU A 1 281 ? 35.757 9.820 -45.432 1.00 98.19 281 GLU A CA 1
ATOM 2117 C C . GLU A 1 281 ? 35.149 9.418 -46.785 1.00 98.19 281 GLU A C 1
ATOM 2119 O O . GLU A 1 281 ? 35.733 9.699 -47.835 1.00 98.19 281 GLU A O 1
ATOM 2124 N N . LEU A 1 282 ? 33.938 8.845 -46.795 1.00 98.19 282 LEU A N 1
ATOM 2125 C CA . LEU A 1 282 ? 33.251 8.430 -48.022 1.00 98.19 282 LEU A CA 1
ATOM 2126 C C . LEU A 1 282 ? 32.955 9.615 -48.956 1.00 98.19 282 LEU A C 1
ATOM 2128 O O . LEU A 1 282 ? 33.170 9.510 -50.170 1.00 98.19 282 LEU A O 1
ATOM 2132 N N . LYS A 1 283 ? 32.513 10.760 -48.414 1.00 98.38 283 LYS A N 1
ATOM 2133 C CA . LYS A 1 283 ? 32.326 12.015 -49.173 1.00 98.38 283 LYS A CA 1
ATOM 2134 C C . LYS A 1 283 ? 33.651 12.468 -49.805 1.00 98.38 283 LYS A C 1
ATOM 2136 O O . LYS A 1 283 ? 33.682 12.826 -50.985 1.00 98.38 283 LYS A O 1
ATOM 2141 N N . THR A 1 284 ? 34.753 12.378 -49.062 1.00 98.44 284 THR A N 1
ATOM 2142 C CA . THR A 1 284 ? 36.102 12.757 -49.520 1.00 98.44 284 THR A CA 1
ATOM 2143 C C . THR A 1 284 ? 36.627 11.825 -50.618 1.00 98.44 284 THR A C 1
ATOM 2145 O O . THR A 1 284 ? 37.035 12.295 -51.683 1.00 98.44 284 THR A O 1
ATOM 2148 N N . VAL A 1 285 ? 36.542 10.505 -50.423 1.00 98.38 285 VAL A N 1
ATOM 2149 C CA . VAL A 1 285 ? 36.930 9.491 -51.422 1.00 98.38 285 VAL A CA 1
ATOM 2150 C C . VAL A 1 285 ? 36.096 9.627 -52.699 1.00 98.38 285 VAL A C 1
ATOM 2152 O O . VAL A 1 285 ? 36.652 9.598 -53.795 1.00 98.38 285 VAL A O 1
ATOM 2155 N N . THR A 1 286 ? 34.788 9.874 -52.579 1.00 98.38 286 THR A N 1
ATOM 2156 C CA . THR A 1 286 ? 33.889 10.094 -53.729 1.00 98.38 286 THR A CA 1
ATOM 2157 C C . THR A 1 286 ? 34.289 11.322 -54.555 1.00 98.38 286 THR A C 1
ATOM 2159 O O . THR A 1 286 ? 34.214 11.297 -55.784 1.00 98.38 286 THR A O 1
ATOM 2162 N N . ASN A 1 287 ? 34.736 12.404 -53.911 1.00 98.38 287 ASN A N 1
ATOM 2163 C CA . ASN A 1 287 ? 35.203 13.604 -54.611 1.00 98.38 287 ASN A CA 1
ATOM 2164 C C . ASN A 1 287 ? 36.566 13.383 -55.291 1.00 98.38 287 ASN A C 1
ATOM 2166 O O . ASN A 1 287 ? 36.770 13.837 -56.420 1.00 98.38 287 ASN A O 1
ATOM 2170 N N . ASN A 1 288 ? 37.466 12.630 -54.653 1.00 98.12 288 ASN A N 1
ATOM 2171 C CA . ASN A 1 288 ? 38.743 12.232 -55.248 1.00 98.12 288 ASN A CA 1
ATOM 2172 C C . ASN A 1 288 ? 38.546 11.317 -56.468 1.00 98.12 288 ASN A C 1
ATOM 2174 O O . ASN A 1 288 ? 39.186 11.537 -57.496 1.00 98.12 288 ASN A O 1
ATOM 2178 N N . LEU A 1 289 ? 37.619 10.354 -56.396 1.00 97.75 289 LEU A N 1
ATOM 2179 C CA . LEU A 1 289 ? 37.277 9.466 -57.510 1.00 97.75 289 LEU A CA 1
ATOM 2180 C C . LEU A 1 289 ? 36.805 10.261 -58.737 1.00 97.75 289 LEU A C 1
ATOM 2182 O O . LEU A 1 289 ? 37.405 10.130 -59.799 1.00 97.75 289 LEU A O 1
ATOM 2186 N N . LYS A 1 290 ? 35.843 11.180 -58.571 1.00 98.25 290 LYS A N 1
ATOM 2187 C CA . LYS A 1 290 ? 35.360 12.063 -59.656 1.00 98.25 290 LYS A CA 1
ATOM 2188 C C . LYS A 1 290 ? 36.473 12.894 -60.300 1.00 98.25 290 LYS A C 1
ATOM 2190 O O . LYS A 1 290 ? 36.457 13.141 -61.505 1.00 98.25 290 LYS A O 1
ATOM 2195 N N . SER A 1 291 ? 37.452 13.330 -59.505 1.00 97.75 291 SER A N 1
ATOM 2196 C CA . SER A 1 291 ? 38.626 14.054 -60.006 1.00 97.75 291 SER A CA 1
ATOM 2197 C C . SER A 1 291 ? 39.543 13.160 -60.851 1.00 97.75 291 SER A C 1
ATOM 2199 O O . SER A 1 291 ? 40.098 13.628 -61.846 1.00 97.75 291 SER A O 1
ATOM 2201 N N . LEU A 1 292 ? 39.690 11.882 -60.486 1.00 97.44 292 LEU A N 1
ATOM 2202 C CA . LEU A 1 292 ? 40.470 10.892 -61.235 1.00 97.44 292 LEU A CA 1
ATOM 2203 C C . LEU A 1 292 ? 39.742 10.418 -62.502 1.00 97.44 292 LEU A C 1
ATOM 2205 O O . LEU A 1 292 ? 40.372 10.329 -63.553 1.00 97.44 292 LEU A O 1
ATOM 2209 N N . GLU A 1 293 ? 38.426 10.204 -62.448 1.00 96.94 293 GLU A N 1
ATOM 2210 C CA . GLU A 1 293 ? 37.577 9.901 -63.613 1.00 96.94 293 GLU A CA 1
ATOM 2211 C C . GLU A 1 293 ? 37.709 11.006 -64.677 1.00 96.94 293 GLU A C 1
ATOM 2213 O O . GLU A 1 293 ? 38.113 10.749 -65.812 1.00 96.94 293 GLU A O 1
ATOM 2218 N N . ALA A 1 294 ? 37.525 12.269 -64.270 1.00 97.88 294 ALA A N 1
ATOM 2219 C CA . ALA A 1 294 ? 37.694 13.444 -65.130 1.00 97.88 294 ALA A CA 1
ATOM 2220 C C . ALA A 1 294 ? 39.162 13.760 -65.504 1.00 97.88 294 ALA A C 1
ATOM 2222 O O . ALA A 1 294 ? 39.422 14.758 -66.191 1.00 97.88 294 ALA A O 1
ATOM 2223 N N . GLN A 1 295 ? 40.135 12.971 -65.039 1.00 97.44 295 GLN A N 1
ATOM 2224 C CA . GLN 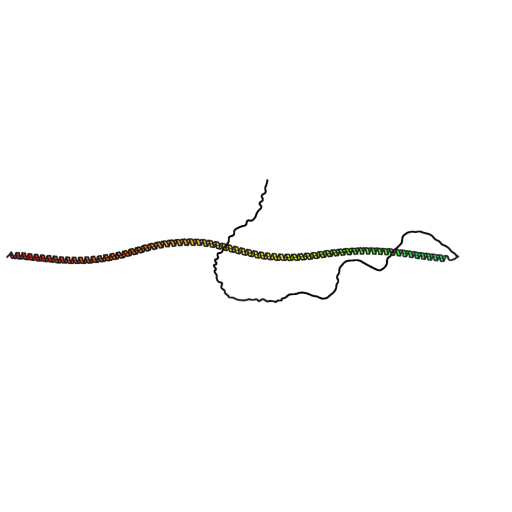A 1 295 ? 41.519 12.973 -65.526 1.00 97.44 295 GLN A CA 1
ATOM 2225 C C . GLN A 1 295 ? 41.748 11.834 -66.522 1.00 97.44 295 GLN A C 1
ATOM 2227 O O . GLN A 1 295 ? 42.309 12.090 -67.584 1.00 97.44 295 GLN A O 1
ATOM 2232 N N . ALA A 1 296 ? 41.272 10.621 -66.229 1.00 97.12 296 ALA A N 1
ATOM 2233 C CA . ALA A 1 296 ? 41.342 9.469 -67.126 1.00 97.12 296 ALA A CA 1
ATOM 2234 C C . ALA A 1 296 ? 40.666 9.766 -68.475 1.00 97.12 296 ALA A C 1
ATOM 2236 O O . ALA A 1 296 ? 41.277 9.576 -69.525 1.00 97.12 296 ALA A O 1
ATOM 2237 N N . GLU A 1 297 ? 39.472 10.365 -68.454 1.00 97.56 297 GLU A N 1
ATOM 2238 C CA . GLU A 1 297 ? 38.753 10.800 -69.659 1.00 97.56 297 GLU A CA 1
ATOM 2239 C C . GLU A 1 297 ? 39.566 11.822 -70.487 1.00 97.56 297 GLU A C 1
ATOM 2241 O O . GLU A 1 297 ? 39.629 11.740 -71.713 1.00 97.56 297 GLU A O 1
ATOM 2246 N N . LYS A 1 298 ? 40.295 12.736 -69.827 1.00 97.81 298 LYS A N 1
ATOM 2247 C CA . LYS A 1 298 ? 41.201 13.700 -70.488 1.00 97.81 298 LYS A CA 1
ATOM 2248 C C . LYS A 1 298 ? 42.503 13.084 -70.999 1.00 97.81 298 LYS A C 1
ATOM 2250 O O . LYS A 1 298 ? 43.179 13.730 -71.801 1.00 97.81 298 LYS A O 1
ATOM 2255 N N . TYR A 1 299 ? 42.900 11.909 -70.512 1.00 97.56 299 TYR A N 1
ATOM 2256 C CA . TYR A 1 299 ? 44.037 11.163 -71.051 1.00 97.56 299 TYR A CA 1
ATOM 2257 C C . TYR A 1 299 ? 43.611 10.311 -72.250 1.00 97.56 299 TYR A C 1
ATOM 2259 O O . TYR A 1 299 ? 44.267 10.419 -73.281 1.00 97.56 299 TYR A O 1
ATOM 2267 N N . SER A 1 300 ? 42.459 9.629 -72.186 1.00 97.69 300 SER A N 1
ATOM 2268 C CA . SER A 1 300 ? 41.829 8.967 -73.345 1.00 97.69 300 SER A CA 1
ATOM 2269 C C . SER A 1 300 ? 41.671 9.942 -74.519 1.00 97.69 300 SER A C 1
ATOM 2271 O O . SER A 1 300 ? 42.231 9.720 -75.584 1.00 97.69 300 SER A O 1
ATOM 2273 N N . GLN A 1 301 ? 41.077 11.121 -74.289 1.00 97.38 301 GLN A N 1
ATOM 2274 C CA . GLN A 1 301 ? 40.930 12.170 -75.316 1.00 97.38 301 GLN A CA 1
ATOM 2275 C C . GLN A 1 301 ? 42.252 12.761 -75.857 1.00 97.38 301 GLN A C 1
ATOM 2277 O O . GLN A 1 301 ? 42.214 13.630 -76.738 1.00 97.38 301 GLN A O 1
ATOM 2282 N N . LYS A 1 302 ? 43.416 12.396 -75.302 1.00 97.38 302 LYS A N 1
ATOM 2283 C CA . LYS A 1 302 ? 44.745 12.706 -75.865 1.00 97.38 302 LYS A CA 1
ATOM 2284 C C . LYS A 1 302 ? 45.318 11.505 -76.605 1.00 97.38 302 LYS A C 1
ATOM 2286 O O . LYS A 1 302 ? 45.920 11.699 -77.650 1.00 97.38 302 LYS A O 1
ATOM 2291 N N . GLU A 1 303 ? 45.116 10.304 -76.074 1.00 97.12 303 GLU A N 1
ATOM 2292 C CA . GLU A 1 303 ? 45.468 9.032 -76.704 1.00 97.12 303 GLU A CA 1
ATOM 2293 C C . GLU A 1 303 ? 44.785 8.904 -78.074 1.00 97.12 303 GLU A C 1
ATOM 2295 O O . GLU A 1 303 ? 45.487 8.756 -79.071 1.00 97.12 303 GLU A O 1
ATOM 2300 N N . ASP A 1 304 ? 43.472 9.162 -78.154 1.00 97.19 304 ASP A N 1
ATOM 2301 C CA . ASP A 1 304 ? 42.702 9.214 -79.410 1.00 97.19 304 ASP A CA 1
ATOM 2302 C C . ASP A 1 304 ? 43.348 10.152 -80.453 1.00 97.19 304 ASP A C 1
ATOM 2304 O O . ASP A 1 304 ? 43.504 9.808 -81.625 1.00 97.19 304 ASP A O 1
ATOM 2308 N N . LYS A 1 305 ? 43.767 11.349 -80.016 1.00 97.19 305 LYS A N 1
ATOM 2309 C CA . LYS A 1 305 ? 44.363 12.377 -80.887 1.00 97.19 305 LYS A CA 1
ATOM 2310 C C . LYS A 1 305 ? 45.766 12.006 -81.342 1.00 97.19 305 LYS A C 1
ATOM 2312 O O . LYS A 1 305 ? 46.095 12.201 -82.507 1.00 97.19 305 LYS A O 1
ATOM 2317 N N . TYR A 1 306 ? 46.589 11.460 -80.450 1.00 96.88 306 TYR A N 1
ATOM 2318 C CA . TYR A 1 306 ? 47.912 10.974 -80.826 1.00 96.88 306 TYR A CA 1
ATOM 2319 C C . TYR A 1 306 ? 47.814 9.747 -81.738 1.00 96.88 306 TYR A C 1
ATOM 2321 O O . TYR A 1 306 ? 48.612 9.634 -82.663 1.00 96.88 306 TYR A O 1
ATOM 2329 N N . GLU A 1 307 ? 46.813 8.878 -81.572 1.00 97.50 307 GLU A N 1
ATOM 2330 C CA . GLU A 1 307 ? 46.519 7.829 -82.550 1.00 97.50 307 GLU A CA 1
ATOM 2331 C C . GLU A 1 307 ? 46.152 8.405 -83.928 1.00 97.50 307 GLU A C 1
ATOM 2333 O O . GLU A 1 307 ? 46.658 7.916 -84.939 1.00 97.50 307 GLU A O 1
ATOM 2338 N N . GLU A 1 308 ? 45.286 9.423 -84.002 1.00 97.06 308 GLU A N 1
ATOM 2339 C CA . GLU A 1 308 ? 44.946 10.106 -85.262 1.00 97.06 308 GLU A CA 1
ATOM 2340 C C . GLU A 1 308 ? 46.173 10.768 -85.912 1.00 97.06 308 GLU A C 1
ATOM 2342 O O . GLU A 1 308 ? 46.417 10.575 -87.106 1.00 97.06 308 GLU A O 1
ATOM 2347 N N . GLU A 1 309 ? 46.994 11.482 -85.136 1.00 96.50 309 GLU A N 1
ATOM 2348 C CA . GLU A 1 309 ? 48.247 12.081 -85.610 1.00 96.50 309 GLU A CA 1
ATOM 2349 C C . GLU A 1 309 ? 49.234 11.015 -86.114 1.00 96.50 309 GLU A C 1
ATOM 2351 O O . GLU A 1 309 ? 49.798 11.170 -87.199 1.00 96.50 309 GLU A O 1
ATOM 2356 N N . ILE A 1 310 ? 49.397 9.900 -85.390 1.00 96.88 310 ILE A N 1
ATOM 2357 C CA . ILE A 1 310 ? 50.245 8.767 -85.796 1.00 96.88 310 ILE A CA 1
ATOM 2358 C C . ILE A 1 310 ? 49.731 8.130 -87.091 1.00 96.88 310 ILE A C 1
ATOM 2360 O O . ILE A 1 310 ? 50.540 7.847 -87.976 1.00 96.88 310 ILE A O 1
ATOM 2364 N N . LYS A 1 311 ? 48.413 7.941 -87.250 1.00 97.56 311 LYS A N 1
ATOM 2365 C CA . LYS A 1 311 ? 47.806 7.417 -88.490 1.00 97.56 311 LYS A CA 1
ATOM 2366 C C . LYS A 1 311 ? 48.097 8.353 -89.671 1.00 97.56 311 LYS A C 1
ATOM 2368 O O . LYS A 1 311 ? 48.680 7.921 -90.663 1.00 97.56 311 LYS A O 1
ATOM 2373 N N . VAL A 1 312 ? 47.825 9.652 -89.519 1.00 97.44 312 VAL A N 1
ATOM 2374 C CA . VAL A 1 312 ? 48.076 10.677 -90.552 1.00 97.44 312 VAL A CA 1
ATOM 2375 C C . VAL A 1 312 ? 49.563 10.805 -90.909 1.00 97.44 312 VAL A C 1
ATOM 2377 O O . VAL A 1 312 ? 49.897 10.997 -92.079 1.00 97.44 312 VAL A O 1
ATOM 2380 N N . LEU A 1 313 ? 50.474 10.709 -89.937 1.00 96.38 313 LEU A N 1
ATOM 2381 C CA . LEU A 1 313 ? 51.919 10.716 -90.191 1.00 96.38 313 LEU A CA 1
ATOM 2382 C C . LEU A 1 313 ? 52.388 9.421 -90.869 1.00 96.38 313 LEU A C 1
ATOM 2384 O O . LEU A 1 313 ? 53.218 9.483 -91.773 1.00 96.38 313 LEU A O 1
ATOM 2388 N N . SER A 1 314 ? 51.822 8.271 -90.494 1.00 96.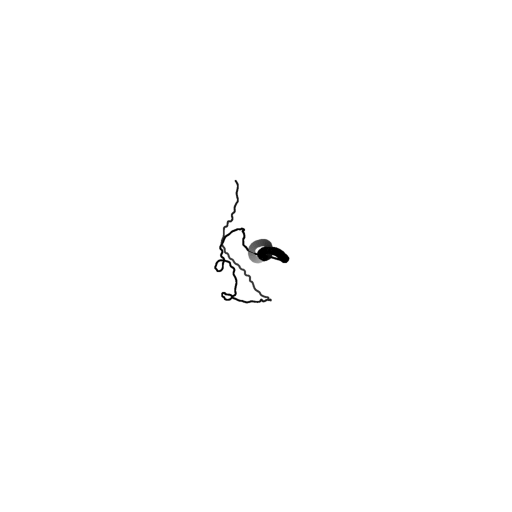56 314 SER A N 1
ATOM 2389 C CA . SER A 1 314 ? 52.128 6.970 -91.107 1.00 96.56 314 SER A CA 1
ATOM 2390 C C . SER A 1 314 ? 51.676 6.893 -92.564 1.00 96.56 314 SER A C 1
ATOM 2392 O O . SER A 1 314 ? 52.366 6.301 -93.388 1.00 96.56 314 SER A O 1
ATOM 2394 N N . ASP A 1 315 ? 50.536 7.491 -92.910 1.00 97.06 315 ASP A N 1
ATOM 2395 C CA . ASP A 1 315 ? 50.055 7.514 -94.295 1.00 97.06 315 ASP A CA 1
ATOM 2396 C C . ASP A 1 315 ? 50.852 8.505 -95.158 1.00 97.06 315 ASP A C 1
ATOM 2398 O O . ASP A 1 315 ? 51.270 8.153 -96.260 1.00 97.06 315 ASP A O 1
ATOM 2402 N N . LYS A 1 316 ? 51.207 9.681 -94.618 1.00 96.75 316 LYS A N 1
ATOM 2403 C CA . LYS A 1 316 ? 52.159 10.608 -95.266 1.00 96.75 316 LYS A CA 1
ATOM 2404 C C . LYS A 1 316 ? 53.540 9.986 -95.485 1.00 96.75 316 LYS A C 1
ATOM 2406 O O . LYS A 1 316 ? 54.188 10.296 -96.482 1.00 96.75 316 LYS A O 1
ATOM 2411 N N . LEU A 1 317 ? 53.994 9.126 -94.569 1.00 95.81 317 LEU A N 1
ATOM 2412 C CA . LEU A 1 317 ? 55.242 8.381 -94.730 1.00 95.81 317 LEU A CA 1
ATOM 2413 C C . LEU A 1 317 ? 55.146 7.425 -95.928 1.00 95.81 317 LEU A C 1
ATOM 2415 O O . LEU A 1 317 ? 55.982 7.521 -96.818 1.00 95.81 317 LEU A O 1
ATOM 2419 N N . LYS A 1 318 ? 54.077 6.623 -96.037 1.00 97.19 318 LYS A N 1
ATOM 2420 C CA . LYS A 1 318 ? 53.840 5.729 -97.193 1.00 97.19 318 LYS A CA 1
ATOM 2421 C C . LYS A 1 318 ? 53.733 6.490 -98.519 1.00 97.19 318 LYS A C 1
ATOM 2423 O O . LYS A 1 318 ? 54.243 6.032 -99.542 1.00 97.19 318 LYS A O 1
ATOM 2428 N N . GLU A 1 319 ? 53.085 7.657 -98.531 1.00 96.12 319 GLU A N 1
ATOM 2429 C CA . GLU A 1 319 ? 53.033 8.535 -99.713 1.00 96.12 319 GLU A CA 1
ATOM 2430 C C . GLU A 1 319 ? 54.426 9.057 -100.105 1.00 96.12 319 GLU A C 1
ATOM 2432 O O . GLU A 1 319 ? 54.752 9.135 -101.291 1.00 96.12 319 GLU A O 1
ATOM 2437 N N . ALA A 1 320 ? 55.274 9.388 -99.126 1.00 95.75 320 ALA A N 1
ATOM 2438 C CA . ALA A 1 320 ? 56.652 9.807 -99.367 1.00 95.75 320 ALA A CA 1
ATOM 2439 C C . ALA A 1 320 ? 57.548 8.642 -99.828 1.00 95.75 320 ALA A C 1
ATOM 2441 O O . ALA A 1 320 ? 58.315 8.818 -100.773 1.00 95.75 320 ALA A O 1
ATOM 2442 N N . GLU A 1 321 ? 57.416 7.460 -99.221 1.00 95.25 321 GLU A N 1
ATOM 2443 C CA . GLU A 1 321 ? 58.131 6.225 -99.574 1.00 95.25 321 GLU A CA 1
ATOM 2444 C C . GLU A 1 321 ? 57.796 5.783 -101.004 1.00 95.25 321 GLU A C 1
ATOM 2446 O O . GLU A 1 321 ? 58.687 5.671 -101.843 1.00 95.25 321 GLU A O 1
ATOM 2451 N N . THR A 1 322 ? 56.510 5.641 -101.341 1.00 96.06 322 THR A N 1
ATOM 2452 C CA . THR A 1 322 ? 56.081 5.260 -102.702 1.00 96.06 322 THR A CA 1
ATOM 2453 C C . THR A 1 322 ? 56.470 6.296 -103.762 1.00 96.06 322 THR A C 1
ATOM 2455 O O . THR A 1 322 ? 56.786 5.937 -104.901 1.00 96.06 322 THR A O 1
ATOM 2458 N N . ARG A 1 323 ? 56.521 7.587 -103.401 1.00 95.88 323 ARG A N 1
ATOM 2459 C CA . ARG A 1 323 ? 57.056 8.650 -104.265 1.00 95.88 323 ARG A CA 1
ATOM 2460 C C . ARG A 1 323 ? 58.578 8.568 -104.426 1.00 95.88 323 ARG A C 1
ATOM 2462 O O . ARG A 1 323 ? 59.064 8.836 -105.526 1.00 95.88 323 ARG A O 1
ATOM 2469 N N . ALA A 1 324 ? 59.315 8.208 -103.375 1.00 95.06 324 ALA A N 1
ATOM 2470 C CA . ALA A 1 324 ? 60.759 7.989 -103.431 1.00 95.06 324 ALA A CA 1
ATOM 2471 C C . ALA A 1 324 ? 61.092 6.772 -104.308 1.00 95.06 324 ALA A C 1
ATOM 2473 O O . ALA A 1 324 ? 61.849 6.919 -105.265 1.00 95.06 324 ALA A O 1
ATOM 2474 N N . GLU A 1 325 ? 60.422 5.633 -104.102 1.00 94.94 325 GLU A N 1
ATOM 2475 C CA . GLU A 1 325 ? 60.545 4.451 -104.965 1.00 94.94 325 GLU A CA 1
ATOM 2476 C C . GLU A 1 325 ? 60.283 4.784 -106.443 1.00 94.94 325 GLU A C 1
ATOM 2478 O O . GLU A 1 325 ? 60.992 4.316 -107.334 1.00 94.94 325 GLU A O 1
ATOM 2483 N N . PHE A 1 326 ? 59.262 5.597 -106.740 1.00 95.62 326 PHE A N 1
ATOM 2484 C CA . PHE A 1 326 ? 58.983 6.014 -108.116 1.00 95.62 326 PHE A CA 1
ATOM 2485 C C . PHE A 1 326 ? 60.100 6.897 -108.697 1.00 95.62 326 PHE A C 1
ATOM 2487 O O . PHE A 1 326 ? 60.436 6.766 -109.879 1.00 95.62 326 PHE A O 1
ATOM 2494 N N . ALA A 1 327 ? 60.701 7.770 -107.884 1.00 94.38 327 ALA A N 1
ATOM 2495 C CA . ALA A 1 327 ? 61.849 8.574 -108.289 1.00 94.38 327 ALA A CA 1
ATOM 2496 C C . ALA A 1 327 ? 63.087 7.696 -108.546 1.00 94.38 327 ALA A C 1
ATOM 2498 O O . ALA A 1 327 ? 63.697 7.827 -109.603 1.00 94.38 327 ALA A O 1
ATOM 2499 N N . GLU A 1 328 ? 63.402 6.740 -107.671 1.00 94.12 328 GLU A N 1
ATOM 2500 C CA . GLU A 1 328 ? 64.511 5.783 -107.836 1.00 94.12 328 GLU A CA 1
ATOM 2501 C C . GLU A 1 328 ? 64.340 4.898 -109.084 1.00 94.12 328 GLU A C 1
ATOM 2503 O O . GLU A 1 328 ? 65.265 4.738 -109.885 1.00 94.12 328 GLU A O 1
ATOM 2508 N N . ARG A 1 329 ? 63.124 4.388 -109.330 1.00 94.44 329 ARG A N 1
ATOM 2509 C CA . ARG A 1 329 ? 62.773 3.658 -110.567 1.00 94.44 329 ARG A CA 1
ATOM 2510 C C . ARG A 1 329 ? 62.865 4.536 -111.822 1.00 94.44 329 ARG A C 1
ATOM 2512 O O . ARG A 1 329 ? 63.068 4.018 -112.919 1.00 94.44 329 ARG A O 1
ATOM 2519 N N . SER A 1 330 ? 62.707 5.854 -111.681 1.00 94.25 330 SER A N 1
ATOM 2520 C CA . SER A 1 330 ? 62.871 6.813 -112.781 1.00 94.25 330 SER A CA 1
ATOM 2521 C C . SER A 1 330 ? 64.346 7.138 -113.030 1.00 94.25 330 SER A C 1
ATOM 2523 O O . SER A 1 330 ? 64.767 7.149 -114.185 1.00 94.25 330 SER A O 1
ATOM 2525 N N . VAL A 1 331 ? 65.139 7.326 -111.969 1.00 94.69 331 VAL A N 1
ATOM 2526 C CA . VAL A 1 331 ? 66.598 7.518 -112.028 1.00 94.69 331 VAL A CA 1
ATOM 2527 C C . VAL A 1 331 ? 67.263 6.304 -112.675 1.00 94.69 331 VAL A C 1
ATOM 2529 O O . VAL A 1 331 ? 67.853 6.454 -113.736 1.00 94.69 331 VAL A O 1
ATOM 2532 N N . THR A 1 332 ? 67.028 5.093 -112.168 1.00 94.12 332 THR A N 1
ATOM 2533 C CA . THR A 1 332 ? 67.597 3.846 -112.730 1.00 94.12 332 THR A CA 1
ATOM 2534 C C . THR A 1 332 ? 67.158 3.525 -114.164 1.00 94.12 332 THR A C 1
ATOM 2536 O O . THR A 1 332 ? 67.801 2.730 -114.853 1.00 94.12 332 THR A O 1
ATOM 2539 N N . LYS A 1 333 ? 66.077 4.144 -114.656 1.00 95.19 333 LYS A N 1
ATOM 2540 C CA . LYS A 1 333 ? 65.692 4.095 -116.074 1.00 95.19 333 LYS A CA 1
ATOM 2541 C C . LYS A 1 333 ? 66.436 5.142 -116.911 1.00 95.19 333 LYS A C 1
ATOM 2543 O O . LYS A 1 333 ? 66.792 4.854 -118.053 1.00 95.19 333 LYS A O 1
ATOM 2548 N N . LEU A 1 334 ? 66.651 6.340 -116.370 1.00 93.19 334 LEU A N 1
ATOM 2549 C CA . LEU A 1 334 ? 67.424 7.398 -117.023 1.00 93.19 334 LEU A CA 1
ATOM 2550 C C . LEU A 1 334 ? 68.916 7.055 -117.075 1.00 93.19 334 LEU A C 1
ATOM 2552 O O . LEU A 1 334 ? 69.511 7.254 -118.122 1.00 93.19 334 LEU A O 1
ATOM 2556 N N . GLU A 1 335 ? 69.480 6.462 -116.021 1.00 93.69 335 GLU A N 1
ATOM 2557 C CA . GLU A 1 335 ? 70.856 5.940 -115.979 1.00 93.69 335 GLU A CA 1
ATOM 2558 C C . GLU A 1 335 ? 71.090 4.942 -117.118 1.00 93.69 335 GLU A C 1
ATOM 2560 O O . GLU A 1 335 ? 71.911 5.202 -117.986 1.00 93.69 335 GLU A O 1
ATOM 2565 N N . LYS A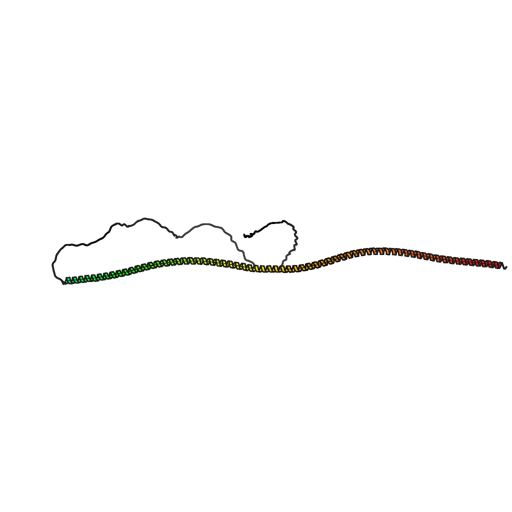 1 336 ? 70.244 3.910 -117.250 1.00 94.62 336 LYS A N 1
ATOM 2566 C CA . LYS A 1 336 ? 70.298 2.984 -118.400 1.00 94.62 336 LYS A CA 1
ATOM 2567 C C . LYS A 1 336 ? 70.136 3.667 -119.756 1.00 94.62 336 LYS A C 1
ATOM 2569 O O . LYS A 1 336 ? 70.692 3.208 -120.743 1.00 94.62 336 LYS A O 1
ATOM 2574 N N . SER A 1 337 ? 69.357 4.748 -119.820 1.00 92.62 337 SER A N 1
ATOM 2575 C CA . SER A 1 337 ? 69.195 5.529 -121.053 1.00 92.62 337 SER A CA 1
ATOM 2576 C C . SER A 1 337 ? 70.436 6.377 -121.365 1.00 92.62 337 SER A C 1
ATOM 2578 O O . SER A 1 337 ? 70.654 6.711 -122.525 1.00 92.62 337 SER A O 1
ATOM 2580 N N . ILE A 1 338 ? 71.234 6.730 -120.352 1.00 93.12 338 ILE A N 1
ATOM 2581 C CA . ILE A 1 338 ? 72.548 7.363 -120.493 1.00 93.12 338 ILE A CA 1
ATOM 2582 C C . ILE A 1 338 ? 73.563 6.303 -120.925 1.00 93.12 338 ILE A C 1
ATOM 2584 O O . ILE A 1 338 ? 74.191 6.514 -121.954 1.00 93.12 338 ILE A O 1
ATOM 2588 N N . ASP A 1 339 ? 73.636 5.147 -120.255 1.00 93.94 339 ASP A N 1
ATOM 2589 C CA . ASP A 1 339 ? 74.500 4.014 -120.636 1.00 93.94 339 ASP A CA 1
ATOM 2590 C C . ASP A 1 339 ? 74.293 3.633 -122.119 1.00 93.94 339 ASP A C 1
ATOM 2592 O O . ASP A 1 339 ? 75.233 3.631 -122.917 1.00 93.94 339 ASP A O 1
ATOM 2596 N N . ASP A 1 340 ? 73.030 3.427 -122.519 1.00 92.38 340 ASP A N 1
ATOM 2597 C CA . ASP A 1 340 ? 72.600 3.157 -123.897 1.00 92.38 340 ASP A CA 1
ATOM 2598 C C . ASP A 1 340 ? 73.070 4.231 -124.897 1.00 92.38 340 ASP A C 1
ATOM 2600 O O . ASP A 1 340 ? 73.274 3.933 -126.078 1.00 92.38 340 ASP A O 1
ATOM 2604 N N . LEU A 1 341 ? 73.146 5.500 -124.486 1.00 91.50 341 LEU A N 1
ATOM 2605 C CA . LEU A 1 341 ? 73.558 6.617 -125.342 1.00 91.50 341 LEU A CA 1
ATOM 2606 C C . LEU A 1 341 ? 75.078 6.794 -125.356 1.00 91.50 341 LEU A C 1
ATOM 2608 O O . LEU A 1 341 ? 75.630 7.113 -126.408 1.00 91.50 341 LEU A O 1
ATOM 2612 N N . GLU A 1 342 ? 75.760 6.552 -124.239 1.00 91.38 342 GLU A N 1
ATOM 2613 C CA . GLU A 1 342 ? 77.219 6.568 -124.149 1.00 91.38 342 GLU A CA 1
ATOM 2614 C C . GLU A 1 342 ? 77.835 5.421 -124.957 1.00 91.38 342 GLU A C 1
ATOM 2616 O O . GLU A 1 342 ? 78.785 5.667 -125.700 1.00 91.38 342 GLU A O 1
ATOM 2621 N N . GLU A 1 343 ? 77.239 4.221 -124.940 1.00 92.19 343 GLU A N 1
ATOM 2622 C CA . GLU A 1 343 ? 77.629 3.110 -125.822 1.00 92.19 343 GLU A CA 1
ATOM 2623 C C . GLU A 1 343 ? 77.445 3.480 -127.304 1.00 92.19 343 GLU A C 1
ATOM 2625 O O . GLU A 1 343 ? 78.370 3.324 -128.101 1.00 92.19 343 GLU A O 1
ATOM 2630 N N . LYS A 1 344 ? 76.298 4.064 -127.686 1.00 90.25 344 LYS A N 1
ATOM 2631 C CA . LYS A 1 344 ? 76.062 4.532 -129.070 1.00 90.25 344 LYS A CA 1
ATOM 2632 C C . LYS A 1 344 ? 77.050 5.625 -129.488 1.00 90.25 344 LYS A C 1
ATOM 2634 O O . LYS A 1 344 ? 77.492 5.644 -130.634 1.00 90.25 344 LYS A O 1
ATOM 2639 N N . VAL A 1 345 ? 77.425 6.521 -128.574 1.00 89.25 345 VAL A N 1
ATOM 2640 C CA . VAL A 1 345 ? 78.444 7.556 -128.812 1.00 89.25 345 VAL A CA 1
ATOM 2641 C C . VAL A 1 345 ? 79.853 6.957 -128.881 1.00 89.25 345 VAL A C 1
ATOM 2643 O O . VAL A 1 345 ? 80.675 7.468 -129.640 1.00 89.25 345 VAL A O 1
ATOM 2646 N N . ALA A 1 346 ? 80.152 5.891 -128.137 1.00 89.75 346 ALA A N 1
ATOM 2647 C CA . ALA A 1 346 ? 81.410 5.155 -128.242 1.00 89.75 346 ALA A CA 1
ATOM 2648 C C . ALA A 1 346 ? 81.509 4.417 -129.587 1.00 89.75 346 ALA A C 1
ATOM 2650 O O . ALA A 1 346 ? 82.479 4.630 -130.311 1.00 89.75 346 ALA A O 1
ATOM 2651 N N . HIS A 1 347 ? 80.470 3.672 -129.976 1.00 88.56 347 HIS A N 1
ATOM 2652 C CA . HIS A 1 347 ? 80.376 2.988 -131.270 1.00 88.56 347 HIS A CA 1
ATOM 2653 C C . HIS A 1 347 ? 80.510 3.974 -132.438 1.00 88.56 347 HIS A C 1
ATOM 2655 O O . HIS A 1 347 ? 81.378 3.809 -133.287 1.00 88.56 347 HIS A O 1
ATOM 2661 N N . ALA A 1 348 ? 79.749 5.075 -132.433 1.00 84.12 348 ALA A N 1
ATOM 2662 C CA . ALA A 1 348 ? 79.836 6.097 -133.479 1.00 84.12 348 ALA A CA 1
ATOM 2663 C C . ALA A 1 348 ? 81.204 6.811 -133.522 1.00 84.12 348 ALA A C 1
ATOM 2665 O O . ALA A 1 348 ? 81.627 7.275 -134.583 1.00 84.12 348 ALA A O 1
ATOM 2666 N N . LYS A 1 349 ? 81.923 6.905 -132.392 1.00 85.75 349 LYS A N 1
ATOM 2667 C CA . LYS A 1 349 ? 83.320 7.372 -132.372 1.00 85.75 349 LYS A CA 1
ATOM 2668 C C . LYS A 1 349 ? 84.265 6.333 -132.967 1.00 85.75 349 LYS A C 1
ATOM 2670 O O . LYS A 1 349 ? 85.143 6.730 -133.722 1.00 85.75 349 LYS A O 1
ATOM 2675 N N . GLU A 1 350 ? 84.096 5.052 -132.652 1.00 85.50 350 GLU A N 1
ATOM 2676 C CA . GLU A 1 350 ? 84.922 3.952 -133.165 1.00 85.50 350 GLU A CA 1
ATOM 2677 C C . GLU A 1 350 ? 84.715 3.733 -134.671 1.00 85.50 350 GLU A C 1
ATOM 2679 O O . GLU A 1 350 ? 85.694 3.653 -135.408 1.00 85.50 350 GLU A O 1
ATOM 2684 N N . GLU A 1 351 ? 83.472 3.774 -135.161 1.00 84.69 351 GLU A N 1
ATOM 2685 C CA . GLU A 1 351 ? 83.146 3.799 -136.595 1.00 84.69 351 GLU A CA 1
ATOM 2686 C C . GLU A 1 351 ? 83.811 4.982 -137.301 1.00 84.69 351 GLU A C 1
ATOM 2688 O O . GLU A 1 351 ? 84.392 4.821 -138.371 1.00 84.69 351 GLU A O 1
ATOM 2693 N N . ASN A 1 352 ? 83.781 6.174 -136.698 1.00 83.31 352 ASN A N 1
ATOM 2694 C CA . ASN A 1 352 ? 84.431 7.355 -137.263 1.00 83.31 352 ASN A CA 1
ATOM 2695 C C . ASN A 1 352 ? 85.968 7.229 -137.245 1.00 83.31 352 ASN A C 1
ATOM 2697 O O . ASN A 1 352 ? 86.631 7.585 -138.215 1.00 83.31 352 ASN A O 1
ATOM 2701 N N . LEU A 1 353 ? 86.543 6.641 -136.193 1.00 84.50 353 LEU A N 1
ATOM 2702 C CA . LEU A 1 353 ? 87.974 6.324 -136.108 1.00 84.50 353 LEU A CA 1
ATOM 2703 C C . LEU A 1 353 ? 88.383 5.275 -137.155 1.00 84.50 353 LEU A C 1
ATOM 2705 O O . LEU A 1 353 ? 89.428 5.417 -137.782 1.00 84.50 353 LEU A O 1
ATOM 2709 N N . SER A 1 354 ? 87.534 4.276 -137.406 1.00 80.56 354 SER A N 1
ATOM 2710 C CA . SER A 1 354 ? 87.708 3.270 -138.459 1.00 80.56 354 SER A CA 1
ATOM 2711 C C . SER A 1 354 ? 87.589 3.882 -139.859 1.00 80.56 354 SER A C 1
ATOM 2713 O O . SER A 1 354 ? 88.425 3.608 -140.717 1.00 80.56 354 SER A O 1
ATOM 2715 N N . MET A 1 355 ? 86.626 4.784 -140.090 1.00 77.00 355 MET A N 1
ATOM 2716 C CA . MET A 1 355 ? 86.531 5.557 -141.336 1.00 77.00 355 MET A CA 1
ATOM 2717 C C . MET A 1 355 ? 87.760 6.445 -141.553 1.00 77.00 355 MET A C 1
ATOM 2719 O O . MET A 1 355 ? 88.273 6.490 -142.668 1.00 77.00 355 MET A O 1
ATOM 2723 N N . HIS A 1 356 ? 88.278 7.095 -140.507 1.00 77.44 356 HIS A N 1
ATOM 2724 C CA . HIS A 1 356 ? 89.533 7.844 -140.580 1.00 77.44 356 HIS A CA 1
ATOM 2725 C C . HIS A 1 356 ? 90.737 6.935 -140.873 1.00 77.44 356 HIS A C 1
ATOM 2727 O O . HIS A 1 356 ? 91.530 7.268 -141.743 1.00 77.44 356 HIS A O 1
ATOM 2733 N N . GLN A 1 357 ? 90.841 5.757 -140.249 1.00 78.75 357 GLN A N 1
ATOM 2734 C CA . GLN A 1 357 ? 91.904 4.787 -140.550 1.00 78.75 357 GLN A CA 1
ATOM 2735 C C . GLN A 1 357 ? 91.814 4.237 -141.982 1.00 78.75 357 GLN A C 1
ATOM 2737 O O . GLN A 1 357 ? 92.837 4.114 -142.649 1.00 78.75 357 GLN A O 1
ATOM 2742 N N . MET A 1 358 ? 90.610 3.957 -142.494 1.00 74.94 358 MET A N 1
ATOM 2743 C CA . MET A 1 358 ? 90.409 3.573 -143.898 1.00 74.94 358 MET A CA 1
ATOM 2744 C C . MET A 1 358 ? 90.725 4.725 -144.861 1.00 74.94 358 MET A C 1
ATOM 2746 O O . MET A 1 358 ? 91.264 4.486 -145.942 1.00 74.94 358 MET A O 1
ATOM 2750 N N . LEU A 1 359 ? 90.443 5.975 -144.481 1.00 73.62 359 LEU A N 1
ATOM 2751 C CA . LEU A 1 359 ? 90.832 7.156 -145.253 1.00 73.62 359 LEU A CA 1
ATOM 2752 C C . LEU A 1 359 ? 92.361 7.307 -145.290 1.00 73.62 359 LEU A C 1
ATOM 2754 O O . LEU A 1 359 ? 92.930 7.421 -146.369 1.00 73.62 359 LEU A O 1
ATOM 2758 N N . ASP A 1 360 ? 93.034 7.227 -144.143 1.00 77.31 360 ASP A N 1
ATOM 2759 C CA . ASP A 1 360 ? 94.496 7.304 -144.048 1.00 77.31 360 ASP A CA 1
ATOM 2760 C C . ASP A 1 360 ? 95.176 6.138 -144.785 1.00 77.31 360 ASP A C 1
ATOM 2762 O O . ASP A 1 360 ? 96.186 6.335 -145.463 1.00 77.31 360 ASP A O 1
ATOM 2766 N N . GLN A 1 361 ? 94.606 4.929 -144.728 1.00 75.12 361 GLN A N 1
ATOM 2767 C CA . GLN A 1 361 ? 95.135 3.768 -145.442 1.00 75.12 361 GLN A CA 1
ATOM 2768 C C . GLN A 1 361 ? 94.905 3.853 -146.959 1.00 75.12 361 GLN A C 1
ATOM 2770 O O . GLN A 1 361 ? 95.828 3.568 -147.717 1.00 75.12 361 GLN A O 1
ATOM 2775 N N . THR A 1 362 ? 93.745 4.324 -147.428 1.00 68.56 362 THR A N 1
ATOM 2776 C CA . THR A 1 362 ? 93.527 4.564 -148.871 1.00 68.56 362 THR A CA 1
ATOM 2777 C C . THR A 1 362 ? 94.352 5.743 -149.398 1.00 68.56 362 THR A C 1
ATOM 2779 O O . THR A 1 362 ? 94.818 5.700 -150.536 1.00 68.56 362 THR A O 1
ATOM 2782 N N . LEU A 1 363 ? 94.630 6.757 -148.570 1.00 68.75 363 LEU A N 1
ATOM 2783 C CA . LEU A 1 363 ? 95.608 7.808 -148.872 1.00 68.75 363 LEU A CA 1
ATOM 2784 C C . LEU A 1 363 ? 97.042 7.256 -148.940 1.00 68.75 363 LEU A C 1
ATOM 2786 O O . LEU A 1 363 ? 97.804 7.670 -149.811 1.00 68.75 363 LEU A O 1
ATOM 2790 N N . LEU A 1 364 ? 97.414 6.302 -148.079 1.00 69.38 364 LEU A N 1
ATOM 2791 C CA . LEU A 1 364 ? 98.707 5.610 -148.147 1.00 69.38 364 LEU A CA 1
ATOM 2792 C C . LEU A 1 364 ? 98.821 4.698 -149.376 1.00 69.38 364 LEU A C 1
ATOM 2794 O O . LEU A 1 364 ? 99.887 4.653 -149.987 1.00 69.38 364 LEU A O 1
ATOM 2798 N N . GLU A 1 365 ? 97.751 4.014 -149.781 1.00 65.38 365 GLU A N 1
ATOM 2799 C CA . GLU A 1 365 ? 97.715 3.214 -151.014 1.00 65.38 365 GLU A CA 1
ATOM 2800 C C . GLU A 1 365 ? 97.828 4.105 -152.265 1.00 65.38 365 GLU A C 1
ATOM 2802 O O . GLU A 1 365 ? 98.604 3.794 -153.168 1.00 65.38 365 GLU A O 1
ATOM 2807 N N . LEU A 1 366 ? 97.167 5.271 -152.282 1.00 59.59 366 LEU A N 1
ATOM 2808 C CA . LEU A 1 366 ? 97.326 6.292 -153.333 1.00 59.59 366 LEU A CA 1
ATOM 2809 C C . LEU A 1 366 ? 98.715 6.954 -153.362 1.00 59.59 366 LEU A C 1
ATOM 2811 O O . LEU A 1 366 ? 99.075 7.544 -154.375 1.00 59.59 366 LEU A O 1
ATOM 2815 N N . ASN A 1 367 ? 99.483 6.876 -152.274 1.00 58.59 367 ASN A N 1
ATOM 2816 C CA . ASN A 1 367 ? 100.829 7.450 -152.156 1.00 58.59 367 ASN A CA 1
ATOM 2817 C C . ASN A 1 367 ? 101.948 6.402 -152.372 1.00 58.59 367 ASN A C 1
ATOM 2819 O O . ASN A 1 367 ? 103.124 6.707 -152.182 1.00 58.59 367 ASN A O 1
ATOM 2823 N N . ASN A 1 368 ? 101.583 5.165 -152.739 1.00 53.44 368 ASN A N 1
ATOM 2824 C CA . ASN A 1 368 ? 102.495 4.063 -153.080 1.00 53.44 368 ASN A CA 1
ATOM 2825 C C . ASN A 1 368 ? 102.218 3.474 -154.488 1.00 53.44 368 ASN A C 1
ATOM 2827 O O . ASN A 1 368 ? 102.653 2.356 -154.782 1.00 53.44 368 ASN A O 1
ATOM 2831 N N . MET A 1 369 ? 101.524 4.226 -155.354 1.00 49.69 369 MET A N 1
ATOM 2832 C CA . MET A 1 369 ? 101.356 3.969 -156.796 1.00 49.69 369 MET A CA 1
ATOM 2833 C C . MET A 1 369 ? 101.940 5.111 -157.634 1.00 49.69 369 MET A C 1
ATOM 2835 O O . MET A 1 369 ? 102.413 4.804 -158.750 1.00 49.69 369 MET A O 1
#